Protein AF-A0A382X8B1-F1 (afdb_monomer)

Mean predicted aligned error: 8.94 Å

Structure (mmCIF, N/CA/C/O backbone):
data_AF-A0A382X8B1-F1
#
_entry.id   AF-A0A382X8B1-F1
#
loop_
_atom_site.group_PDB
_atom_site.id
_atom_site.type_symbol
_atom_site.label_atom_id
_atom_site.label_alt_id
_atom_site.label_comp_id
_atom_site.label_asym_id
_atom_site.label_entity_id
_atom_site.label_seq_id
_atom_site.pdbx_PDB_ins_code
_atom_site.Cartn_x
_atom_site.Cartn_y
_atom_site.Cartn_z
_atom_site.occupancy
_atom_site.B_iso_or_equiv
_atom_site.auth_seq_id
_atom_site.auth_comp_id
_atom_site.auth_asym_id
_atom_site.auth_atom_id
_atom_site.pdbx_PDB_model_num
ATOM 1 N N . MET A 1 1 ? -88.254 3.056 -26.195 1.00 43.09 1 MET A N 1
ATOM 2 C CA . MET A 1 1 ?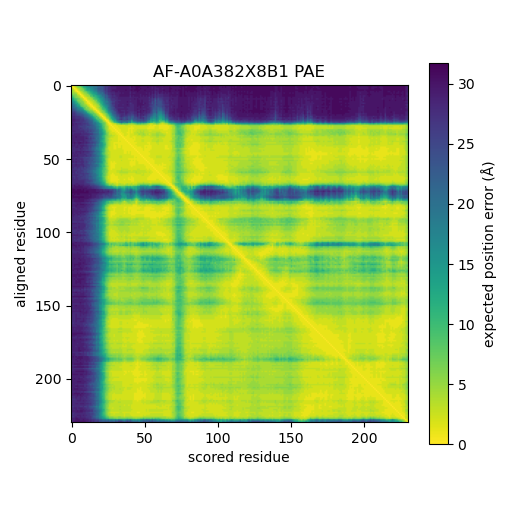 -87.293 3.326 -27.288 1.00 43.09 1 MET A CA 1
ATOM 3 C C . MET A 1 1 ? -86.602 4.646 -26.978 1.00 43.09 1 MET A C 1
ATOM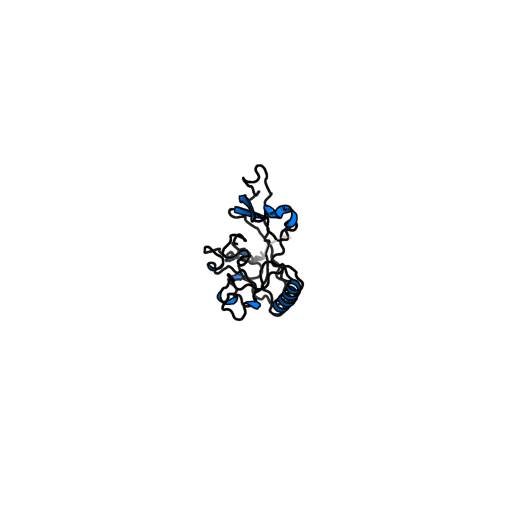 5 O O . MET A 1 1 ? -87.315 5.530 -26.528 1.00 43.09 1 MET A O 1
ATOM 9 N N . SER A 1 2 ? -85.273 4.714 -27.192 1.00 40.81 2 SER A N 1
ATOM 10 C CA . SER A 1 2 ? -84.359 5.891 -27.148 1.00 40.81 2 SER A CA 1
ATOM 11 C C . SER A 1 2 ? -84.316 6.711 -25.842 1.00 40.81 2 SER A C 1
ATOM 13 O O . SER A 1 2 ? -85.352 7.165 -25.393 1.00 40.81 2 SER A O 1
ATOM 15 N N . GLY A 1 3 ? -83.203 7.015 -25.167 1.00 43.06 3 GLY A N 1
ATOM 16 C CA . GLY A 1 3 ? -81.767 6.948 -25.458 1.00 43.06 3 GLY A CA 1
ATOM 17 C C . GLY A 1 3 ? -81.076 8.202 -24.867 1.00 43.06 3 GLY A C 1
ATOM 18 O O . GLY A 1 3 ? -81.528 9.298 -25.170 1.00 43.06 3 GLY A O 1
ATOM 19 N N . GLN A 1 4 ? -79.986 8.009 -24.093 1.00 42.84 4 GLN A N 1
ATOM 20 C CA . GLN A 1 4 ? -78.991 8.990 -23.556 1.00 42.84 4 GLN A CA 1
ATOM 21 C C . GLN A 1 4 ? -79.384 9.934 -22.389 1.00 42.84 4 GLN A C 1
ATOM 23 O O . GLN A 1 4 ? -80.576 10.141 -22.181 1.00 42.84 4 GLN A O 1
ATOM 28 N N . PRO A 1 5 ? -78.420 10.578 -21.662 1.00 48.53 5 PRO A N 1
ATOM 29 C CA . PRO A 1 5 ? -76.935 10.457 -21.615 1.00 48.53 5 PRO A CA 1
ATOM 30 C C . PRO A 1 5 ? -76.412 10.126 -20.178 1.00 48.53 5 PRO A C 1
ATOM 32 O O . PRO A 1 5 ? -77.130 10.272 -19.201 1.00 48.53 5 PRO A O 1
ATOM 35 N N . GLY A 1 6 ? -75.227 9.557 -19.927 1.00 46.53 6 GLY A N 1
ATOM 36 C CA . GLY A 1 6 ? -73.895 10.116 -20.178 1.00 46.53 6 GLY A CA 1
ATOM 37 C C . GLY A 1 6 ? -73.407 10.966 -18.989 1.00 46.53 6 GLY A C 1
ATOM 38 O O . GLY A 1 6 ? -73.496 12.186 -19.054 1.00 46.53 6 GLY A O 1
ATOM 39 N N . ILE A 1 7 ? -72.882 10.344 -17.920 1.00 49.81 7 ILE A N 1
ATOM 40 C CA . ILE A 1 7 ? -72.137 11.043 -16.855 1.00 49.81 7 ILE A CA 1
ATOM 41 C C . ILE A 1 7 ? -70.684 10.567 -16.891 1.00 49.81 7 ILE A C 1
ATOM 43 O O . ILE A 1 7 ? -70.370 9.408 -16.632 1.00 49.81 7 ILE A O 1
ATOM 47 N N . PHE A 1 8 ? -69.821 11.507 -17.265 1.00 43.22 8 PHE A N 1
ATOM 48 C CA . PHE A 1 8 ? -68.367 11.439 -17.245 1.00 43.22 8 PHE A CA 1
ATOM 49 C C . PHE A 1 8 ? -67.867 11.219 -15.808 1.00 43.22 8 PHE A C 1
ATOM 51 O O . PHE A 1 8 ? -67.973 12.109 -14.967 1.00 43.22 8 PHE A O 1
ATOM 58 N N . GLY A 1 9 ? -67.298 10.047 -15.528 1.00 40.84 9 GLY A N 1
ATOM 59 C CA . GLY A 1 9 ? -66.473 9.827 -14.343 1.00 40.84 9 GLY A CA 1
ATOM 60 C C . GLY A 1 9 ? -65.025 10.187 -14.661 1.00 40.84 9 GLY A C 1
ATOM 61 O O . GLY A 1 9 ? -64.340 9.430 -15.343 1.00 40.84 9 GLY A O 1
ATOM 62 N N . TYR A 1 10 ? -64.556 11.342 -14.189 1.00 40.56 10 TYR A N 1
ATOM 63 C CA . TYR A 1 10 ? -63.134 11.689 -14.205 1.00 40.56 10 TYR A CA 1
ATOM 64 C C . TYR A 1 10 ? -62.392 10.804 -13.191 1.00 40.56 10 TYR A C 1
ATOM 66 O O . TYR A 1 10 ? -62.449 11.040 -11.987 1.00 40.56 10 TYR A O 1
ATOM 74 N N . LEU A 1 11 ? -61.686 9.782 -13.674 1.00 42.72 11 LEU A N 1
ATOM 75 C CA . LEU A 1 11 ? -60.651 9.095 -12.903 1.00 42.72 11 LEU A CA 1
ATOM 76 C C . LEU A 1 11 ? -59.373 9.932 -12.989 1.00 42.72 11 LEU A C 1
ATOM 78 O O . LEU A 1 11 ? -58.654 9.906 -13.987 1.00 42.72 11 LEU A O 1
ATOM 82 N N . LEU A 1 12 ? -59.115 10.712 -11.941 1.00 41.78 12 LEU A N 1
ATOM 83 C CA . LEU A 1 12 ? -57.848 11.404 -11.746 1.00 41.78 12 LEU A CA 1
ATOM 84 C C . LEU A 1 12 ? -56.786 10.353 -11.385 1.00 41.78 12 LEU A C 1
ATOM 86 O O . LEU A 1 12 ? -56.647 9.960 -10.229 1.00 41.78 12 LEU A O 1
ATOM 90 N N . ALA A 1 13 ? -56.061 9.858 -12.386 1.00 46.94 13 ALA A N 1
ATOM 91 C CA . ALA A 1 13 ? -54.871 9.051 -12.160 1.00 46.94 13 ALA A CA 1
ATOM 92 C C . ALA A 1 13 ? -53.759 9.967 -11.627 1.00 46.94 13 ALA A C 1
ATOM 94 O O . ALA A 1 13 ? -53.088 10.662 -12.388 1.00 46.94 13 ALA A O 1
ATOM 95 N N . ILE A 1 14 ? -53.582 9.995 -10.305 1.00 48.62 14 ILE A N 1
ATOM 96 C CA . ILE A 1 14 ? -52.394 10.582 -9.684 1.00 48.62 14 ILE A CA 1
ATOM 97 C C . ILE A 1 14 ? -51.243 9.619 -9.973 1.00 48.62 14 ILE A C 1
ATOM 99 O O . ILE A 1 14 ? -51.055 8.618 -9.284 1.00 48.62 14 ILE A O 1
ATOM 103 N N . ALA A 1 15 ? -50.492 9.899 -11.035 1.00 49.34 15 ALA A N 1
ATOM 104 C CA . ALA A 1 15 ? -49.197 9.280 -11.246 1.00 49.34 15 ALA A CA 1
ATOM 105 C C . ALA A 1 15 ? -48.255 9.797 -10.152 1.00 49.34 15 ALA A C 1
ATOM 107 O O . ALA A 1 15 ? -47.793 10.938 -10.202 1.00 49.34 15 ALA A O 1
ATOM 108 N N . VAL A 1 16 ? -47.988 8.966 -9.144 1.00 47.16 16 VAL A N 1
ATOM 109 C CA . VAL A 1 16 ? -46.872 9.185 -8.222 1.00 47.16 16 VAL A CA 1
ATOM 110 C C . VAL A 1 16 ? -45.600 8.932 -9.026 1.00 47.16 16 VAL A C 1
ATOM 112 O O . VAL A 1 16 ? -45.093 7.815 -9.100 1.00 47.16 16 VAL A O 1
ATOM 115 N N . LEU A 1 17 ? -45.113 9.975 -9.696 1.00 48.53 17 LEU A N 1
ATOM 116 C CA . LEU A 1 17 ? -43.740 10.021 -10.169 1.00 48.53 17 LEU A CA 1
ATOM 117 C C . LEU A 1 17 ? -42.864 10.020 -8.919 1.00 48.53 17 LEU A C 1
ATOM 119 O O . LEU A 1 17 ? -42.670 11.052 -8.283 1.00 48.53 17 LEU A O 1
ATOM 123 N N . SER A 1 18 ? -42.381 8.837 -8.543 1.00 52.12 18 SER A N 1
ATOM 124 C CA . SER A 1 18 ? -41.265 8.719 -7.618 1.00 52.12 18 SER A CA 1
ATOM 125 C C . SER A 1 18 ? -40.081 9.388 -8.299 1.00 52.12 18 SER A C 1
ATOM 127 O O . SER A 1 18 ? -39.437 8.800 -9.169 1.00 52.12 18 SER A O 1
ATOM 129 N N . SER A 1 19 ? -39.836 10.649 -7.958 1.00 49.75 19 SER A N 1
ATOM 130 C CA . SER A 1 19 ? -38.608 11.353 -8.282 1.00 49.75 19 SER A CA 1
ATOM 131 C C . SER A 1 19 ? -37.489 10.591 -7.586 1.00 49.75 19 SER A C 1
ATOM 133 O O . SER A 1 19 ? -37.174 10.839 -6.425 1.00 49.75 19 SER A O 1
ATOM 135 N N . ALA A 1 20 ? -36.909 9.616 -8.286 1.00 52.00 20 ALA A N 1
ATOM 136 C CA . ALA A 1 20 ? -35.561 9.181 -7.995 1.00 52.00 20 ALA A CA 1
ATOM 137 C C . ALA A 1 20 ? -34.717 10.446 -8.128 1.00 52.00 20 ALA A C 1
ATOM 139 O O . ALA A 1 20 ? -34.450 10.918 -9.234 1.00 52.00 20 ALA A O 1
ATOM 140 N N . ALA A 1 21 ? -34.428 11.072 -6.989 1.00 49.50 21 ALA A N 1
ATOM 141 C CA . ALA A 1 21 ? -33.470 12.144 -6.928 1.00 49.50 21 ALA A CA 1
ATOM 142 C C . ALA A 1 21 ? -32.217 11.598 -7.610 1.00 49.50 21 ALA A C 1
ATOM 144 O O . ALA A 1 21 ? -31.650 10.598 -7.170 1.00 49.50 21 ALA A O 1
ATOM 145 N N . LEU A 1 22 ? -31.828 12.219 -8.721 1.00 51.38 22 LEU A N 1
ATOM 146 C CA . LEU A 1 22 ? -30.466 12.129 -9.213 1.00 51.38 22 LEU A CA 1
ATOM 147 C C . LEU A 1 22 ? -29.620 12.774 -8.120 1.00 51.38 22 LEU A C 1
ATOM 149 O O . LEU A 1 22 ? -29.354 13.974 -8.144 1.00 51.38 22 LEU A O 1
ATOM 153 N N . VAL A 1 23 ? -29.298 11.984 -7.097 1.00 48.84 23 VAL A N 1
ATOM 154 C CA . VAL A 1 23 ? -28.264 12.320 -6.140 1.00 48.84 23 VAL A CA 1
ATOM 155 C C . VAL A 1 23 ? -27.019 12.395 -6.998 1.00 48.84 23 VAL A C 1
ATOM 157 O O . VAL A 1 23 ? -26.508 11.386 -7.482 1.00 48.84 23 VAL A O 1
ATOM 160 N N . ASN A 1 24 ? -26.596 13.620 -7.278 1.00 50.28 24 ASN A N 1
ATOM 161 C CA . ASN A 1 24 ? -25.261 13.884 -7.761 1.00 50.28 24 ASN A CA 1
ATOM 162 C C . ASN A 1 24 ? -24.342 13.496 -6.600 1.00 50.28 24 ASN A C 1
ATOM 164 O O . ASN A 1 24 ? -24.053 14.323 -5.738 1.00 50.28 24 ASN A O 1
ATOM 168 N N . ALA A 1 25 ? -24.042 12.199 -6.486 1.00 58.84 25 ALA A N 1
ATOM 169 C CA . ALA A 1 25 ? -23.151 11.677 -5.470 1.00 58.84 25 ALA A CA 1
ATOM 170 C C . ALA A 1 25 ? -21.786 12.278 -5.782 1.00 58.84 25 ALA A C 1
ATOM 172 O O . ALA A 1 25 ? -21.123 11.882 -6.742 1.00 58.84 25 ALA A O 1
ATOM 173 N N . GLN A 1 26 ? -21.440 13.325 -5.039 1.00 68.44 26 GLN A N 1
ATOM 174 C CA . GLN A 1 26 ? -20.144 13.963 -5.126 1.00 68.44 26 GLN A CA 1
ATOM 175 C C . GLN A 1 26 ? -19.093 12.877 -4.896 1.00 68.44 26 GLN A C 1
ATOM 177 O O . GLN A 1 26 ? -19.095 12.215 -3.863 1.00 68.44 26 GLN A O 1
ATOM 182 N N . GLU A 1 27 ? -18.250 12.638 -5.898 1.00 87.12 27 GLU A N 1
ATOM 183 C CA . GLU A 1 27 ? -17.229 11.598 -5.829 1.00 87.12 27 GLU A CA 1
ATOM 184 C C . GLU A 1 27 ? -16.254 11.922 -4.689 1.00 87.12 27 GLU A C 1
ATOM 186 O O . GLU A 1 27 ? -15.744 13.043 -4.595 1.00 87.12 27 GLU A O 1
ATOM 191 N N . ILE A 1 28 ? -16.002 10.955 -3.805 1.00 96.06 28 ILE A N 1
ATOM 192 C CA . ILE A 1 28 ? -15.047 11.125 -2.709 1.00 96.06 28 ILE A CA 1
ATOM 193 C C . ILE A 1 28 ? -13.655 10.912 -3.295 1.00 96.06 28 ILE A C 1
ATOM 195 O O . ILE A 1 28 ? -13.311 9.798 -3.683 1.00 96.06 28 ILE A O 1
ATOM 199 N N . VAL A 1 29 ? -12.847 11.967 -3.383 1.00 96.62 29 VAL A N 1
ATOM 200 C CA . VAL A 1 29 ? -11.519 11.901 -4.011 1.00 96.62 29 VAL A CA 1
ATOM 201 C C . VAL A 1 29 ? -10.424 12.092 -2.970 1.00 96.62 29 VAL A C 1
ATOM 203 O O . VAL A 1 29 ? -10.228 13.190 -2.449 1.00 96.62 29 VAL A O 1
ATOM 206 N N . LEU A 1 30 ? -9.651 11.037 -2.721 1.00 96.75 30 LEU A N 1
ATOM 207 C CA . LEU A 1 30 ? -8.415 11.105 -1.948 1.00 96.75 30 LEU A CA 1
ATOM 208 C C . LEU A 1 30 ? -7.321 11.584 -2.897 1.00 96.75 30 LEU A C 1
ATOM 210 O O . LEU A 1 30 ? -6.760 10.806 -3.673 1.00 96.75 30 LEU A O 1
ATOM 214 N N . THR A 1 31 ? -7.090 12.895 -2.884 1.00 95.12 31 THR A N 1
ATOM 215 C CA . THR A 1 31 ? -6.113 13.547 -3.759 1.00 95.12 31 THR A CA 1
ATOM 216 C C . THR A 1 31 ? -4.711 13.336 -3.209 1.00 95.12 31 THR A C 1
ATOM 218 O O . THR A 1 31 ? -4.467 13.564 -2.026 1.00 95.12 31 THR A O 1
ATOM 221 N N . ARG A 1 32 ? -3.784 12.934 -4.080 1.00 91.69 32 ARG A N 1
ATOM 222 C CA . ARG A 1 32 ? -2.367 12.805 -3.743 1.00 91.69 32 ARG A CA 1
ATOM 223 C C . ARG A 1 32 ? -1.746 14.198 -3.630 1.00 91.69 32 ARG A C 1
ATOM 225 O O . ARG A 1 32 ? -1.834 14.976 -4.581 1.00 91.69 32 ARG A O 1
ATOM 232 N N . SER A 1 33 ? -1.047 14.492 -2.538 1.00 92.44 33 SER A N 1
ATOM 233 C CA . SER A 1 33 ? -0.376 15.788 -2.327 1.00 92.44 33 SER A CA 1
ATOM 234 C C . SER A 1 33 ? 1.007 15.652 -1.704 1.00 92.44 33 SER A C 1
ATOM 236 O O . SER A 1 33 ? 1.231 14.747 -0.919 1.00 92.44 33 SER A O 1
ATOM 238 N N . GLY A 1 34 ? 1.933 16.564 -1.996 1.00 90.31 34 GLY A N 1
ATOM 239 C CA . GLY A 1 34 ? 3.286 16.509 -1.426 1.00 90.31 34 GLY A CA 1
ATOM 240 C C . GLY A 1 34 ? 4.213 15.511 -2.132 1.00 90.31 34 GLY A C 1
ATOM 241 O O . GLY A 1 34 ? 3.775 14.680 -2.940 1.00 90.31 34 GLY A O 1
ATOM 242 N N . ALA A 1 35 ? 5.516 15.629 -1.866 1.00 86.12 35 ALA A N 1
ATOM 243 C CA . ALA A 1 35 ? 6.553 14.869 -2.564 1.00 86.12 35 ALA A CA 1
ATOM 244 C C . ALA A 1 35 ? 6.578 13.402 -2.118 1.00 86.12 35 ALA A C 1
ATOM 246 O O . ALA A 1 35 ? 6.572 12.502 -2.958 1.00 86.12 35 ALA A O 1
ATOM 247 N N . THR A 1 36 ? 6.501 13.170 -0.810 1.00 87.00 36 THR A N 1
ATOM 248 C CA . THR A 1 36 ? 6.595 11.846 -0.185 1.00 87.00 36 THR A CA 1
ATOM 249 C C . THR A 1 36 ? 5.253 11.409 0.413 1.00 87.00 36 THR A C 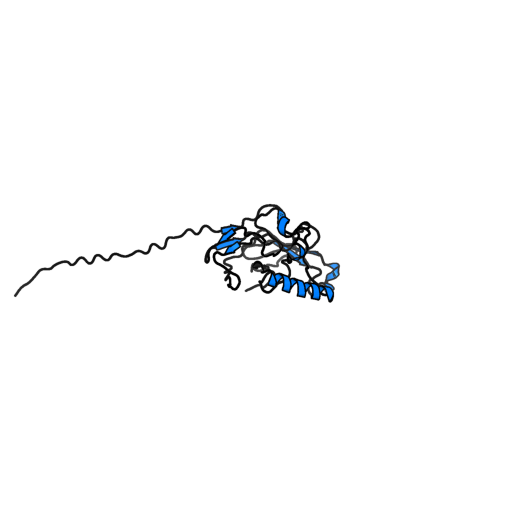1
ATOM 251 O O . THR A 1 36 ? 4.288 12.171 0.431 1.00 87.00 36 THR A O 1
ATOM 254 N N . CYS A 1 37 ? 5.170 10.170 0.911 1.00 90.50 37 CYS A N 1
ATOM 255 C CA . CYS A 1 37 ? 4.010 9.727 1.696 1.00 90.50 37 CYS A CA 1
ATOM 256 C C . CYS A 1 37 ? 3.868 10.515 3.009 1.00 90.50 37 CYS A C 1
ATOM 258 O O . CYS A 1 37 ? 2.756 10.767 3.449 1.00 90.50 37 CYS A O 1
ATOM 260 N N . ALA A 1 38 ? 4.980 10.946 3.613 1.00 90.50 38 ALA A N 1
ATOM 261 C CA . ALA A 1 38 ? 4.956 11.713 4.858 1.00 90.50 38 ALA A CA 1
ATOM 262 C C . ALA A 1 38 ? 4.381 13.131 4.675 1.00 90.50 38 ALA A C 1
ATOM 264 O O . ALA A 1 38 ? 3.885 13.714 5.634 1.00 90.50 38 ALA A O 1
ATOM 265 N N . ASP A 1 39 ? 4.414 13.659 3.446 1.00 91.12 39 ASP A N 1
ATOM 266 C CA . ASP A 1 39 ? 3.854 14.969 3.087 1.00 91.12 39 ASP A CA 1
ATOM 267 C C . ASP A 1 39 ? 2.378 14.895 2.651 1.00 91.12 39 ASP A C 1
ATOM 269 O O . ASP A 1 39 ? 1.795 15.898 2.229 1.00 91.12 39 ASP A O 1
ATOM 273 N N . ASP A 1 40 ? 1.783 13.702 2.685 1.00 94.00 40 ASP A N 1
ATOM 274 C CA . ASP A 1 40 ? 0.453 13.424 2.161 1.00 94.00 40 ASP A CA 1
ATOM 275 C C . ASP A 1 40 ? -0.481 12.981 3.295 1.00 94.00 40 ASP A C 1
ATOM 277 O O . ASP A 1 40 ? -0.342 11.865 3.799 1.00 94.00 40 ASP A O 1
ATOM 281 N N . PRO A 1 41 ? -1.465 13.807 3.694 1.00 95.12 41 PRO A N 1
ATOM 282 C CA . PRO A 1 41 ? -2.371 13.463 4.784 1.00 95.12 41 PRO A CA 1
ATOM 283 C C . PRO A 1 41 ? -3.268 12.264 4.455 1.00 95.12 41 PRO A C 1
ATOM 285 O O . PRO A 1 41 ? -3.859 11.693 5.364 1.00 95.12 41 PRO A O 1
ATOM 288 N N . ASN A 1 42 ? -3.374 11.878 3.178 1.00 96.88 42 ASN A N 1
ATOM 289 C CA . ASN A 1 42 ? -4.126 10.708 2.740 1.00 96.88 42 ASN A CA 1
ATOM 290 C C . ASN A 1 42 ? -3.256 9.450 2.631 1.00 96.88 42 ASN A C 1
ATOM 292 O O . ASN A 1 42 ? -3.751 8.443 2.131 1.00 96.88 42 ASN A O 1
ATOM 296 N N . CYS A 1 43 ? -1.972 9.499 3.000 1.00 95.69 43 CYS A N 1
ATOM 297 C CA . CYS A 1 43 ? -1.038 8.402 2.780 1.00 95.69 43 CYS A CA 1
ATOM 298 C C . CYS A 1 43 ? -0.616 7.711 4.076 1.00 95.69 43 CYS A C 1
ATOM 300 O O . CYS A 1 43 ? -0.297 8.353 5.072 1.00 95.69 43 CYS A O 1
ATOM 302 N N . ILE A 1 44 ? -0.540 6.382 4.027 1.00 96.19 44 ILE A N 1
ATOM 303 C CA . ILE A 1 44 ? 0.011 5.537 5.090 1.00 96.19 44 ILE A CA 1
ATOM 304 C C . ILE A 1 44 ? 0.941 4.483 4.494 1.00 96.19 44 ILE A C 1
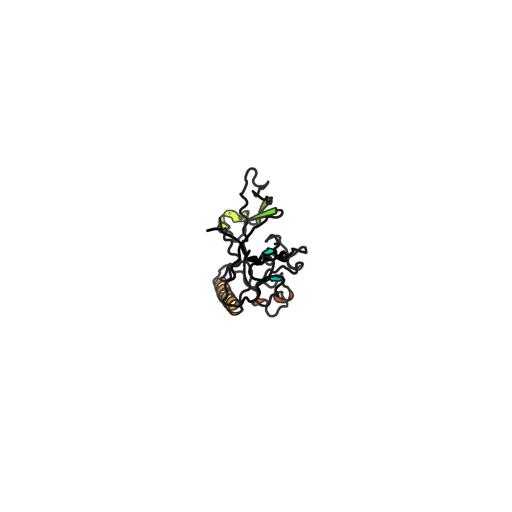ATOM 306 O O . ILE A 1 44 ? 0.770 4.072 3.350 1.00 96.19 44 ILE A O 1
ATOM 310 N N . ASN A 1 45 ? 1.908 3.986 5.261 1.00 95.31 45 ASN A N 1
ATOM 311 C CA . ASN A 1 45 ? 2.745 2.851 4.838 1.00 95.31 45 ASN A CA 1
ATOM 312 C C . ASN A 1 45 ? 2.929 1.779 5.926 1.00 95.31 45 ASN A C 1
ATOM 314 O O . ASN A 1 45 ? 3.770 0.880 5.807 1.00 95.31 45 ASN A O 1
ATOM 318 N N . ARG A 1 46 ? 2.139 1.879 6.994 1.00 96.81 46 ARG A N 1
ATOM 319 C CA . ARG A 1 46 ? 1.985 0.891 8.062 1.00 96.81 46 ARG A CA 1
ATOM 320 C C . ARG A 1 46 ? 0.503 0.651 8.296 1.00 96.81 46 ARG A C 1
ATOM 322 O O . ARG A 1 46 ? -0.323 1.495 7.956 1.00 96.81 46 ARG A O 1
ATOM 329 N N . LEU A 1 47 ? 0.176 -0.497 8.875 1.00 97.88 47 LEU A N 1
ATOM 330 C CA . LEU A 1 47 ? -1.193 -0.842 9.241 1.00 97.88 47 LEU A CA 1
ATOM 331 C C . LEU A 1 47 ? -1.277 -0.980 10.756 1.00 97.88 47 LEU A C 1
ATOM 333 O O . LEU A 1 47 ? -0.539 -1.758 11.355 1.00 97.88 47 LEU A O 1
ATOM 337 N N . HIS A 1 48 ? -2.182 -0.219 11.357 1.00 98.25 48 HIS A N 1
ATOM 338 C CA . HIS A 1 48 ? -2.504 -0.284 12.775 1.00 98.25 48 HIS A CA 1
ATOM 339 C C . HIS A 1 48 ? -3.937 0.242 12.978 1.00 98.25 48 HIS A C 1
ATOM 341 O O . HIS A 1 48 ? -4.305 1.215 12.315 1.00 98.25 48 HIS A O 1
ATOM 347 N N . PRO A 1 49 ? -4.767 -0.349 13.860 1.00 97.12 49 PRO A N 1
ATOM 348 C CA . PRO A 1 49 ? -6.169 0.047 14.031 1.00 97.12 49 PRO A CA 1
ATOM 349 C C . PRO A 1 49 ? -6.357 1.474 14.563 1.00 97.12 49 PRO A C 1
ATOM 351 O O . PRO A 1 49 ? -7.445 2.024 14.445 1.00 97.12 49 PRO A O 1
ATOM 354 N N . THR A 1 50 ? -5.321 2.081 15.151 1.00 97.56 50 THR A N 1
ATOM 355 C CA . THR A 1 50 ? -5.381 3.464 15.662 1.00 97.56 50 THR A CA 1
ATOM 356 C C . THR A 1 50 ? -5.104 4.524 14.599 1.00 97.56 50 THR A C 1
ATOM 358 O O . THR A 1 50 ? -5.243 5.710 14.893 1.00 97.56 50 THR A O 1
ATOM 361 N N . ILE A 1 51 ? -4.708 4.128 13.383 1.00 98.25 51 ILE A N 1
ATOM 362 C CA . ILE A 1 51 ? -4.514 5.068 12.277 1.00 98.25 51 ILE A CA 1
ATOM 363 C C . ILE A 1 51 ? -5.861 5.740 11.963 1.00 98.25 51 ILE A C 1
ATOM 365 O O . ILE A 1 51 ? -6.845 5.036 11.717 1.00 98.25 51 ILE A O 1
ATOM 369 N N . PRO A 1 52 ? -5.932 7.083 11.967 1.00 97.50 52 PRO A N 1
ATOM 370 C CA . PRO A 1 52 ? -7.173 7.798 11.726 1.00 97.50 52 PRO A CA 1
ATOM 371 C C . PRO A 1 52 ? -7.637 7.615 10.283 1.00 97.50 52 PRO A C 1
ATOM 373 O O . PRO A 1 52 ? -6.845 7.564 9.345 1.00 97.50 52 PRO A O 1
ATOM 376 N N . MET A 1 53 ? -8.952 7.559 10.112 1.00 97.75 53 MET A N 1
ATOM 377 C CA . MET A 1 53 ? -9.584 7.551 8.798 1.00 97.75 53 MET A CA 1
ATOM 378 C C . MET A 1 53 ? -9.482 8.953 8.185 1.00 97.75 53 MET A C 1
ATOM 380 O O . MET A 1 53 ? -9.758 9.943 8.862 1.00 97.75 53 MET A O 1
ATOM 384 N N . VAL A 1 54 ? -9.122 9.044 6.907 1.00 97.88 54 VAL A N 1
ATOM 385 C CA . VAL A 1 54 ? -8.906 10.321 6.196 1.00 97.88 54 VAL A CA 1
ATOM 386 C C . VAL A 1 54 ? -10.138 10.774 5.414 1.00 97.88 54 VAL A C 1
ATOM 388 O O . VAL A 1 54 ? -10.265 11.937 5.043 1.00 97.88 54 VAL A O 1
ATOM 391 N N . ALA A 1 55 ? -11.076 9.854 5.183 1.00 97.69 55 ALA A N 1
ATOM 392 C CA . ALA A 1 55 ? -12.356 10.124 4.548 1.00 97.69 55 ALA A CA 1
ATOM 393 C C . ALA A 1 55 ? -13.445 9.204 5.113 1.00 97.69 55 ALA A C 1
ATOM 395 O O . ALA A 1 55 ? -13.166 8.223 5.808 1.00 97.69 55 ALA A O 1
ATOM 396 N N . ARG A 1 56 ? -14.696 9.519 4.787 1.00 97.62 56 ARG A N 1
ATOM 397 C CA . ARG A 1 56 ? -15.887 8.748 5.147 1.00 97.62 56 ARG A CA 1
ATOM 398 C C . ARG A 1 56 ? -16.704 8.497 3.883 1.00 97.62 56 ARG A C 1
ATOM 400 O O . ARG A 1 56 ? -16.844 9.423 3.093 1.00 97.62 56 ARG A O 1
ATOM 407 N N . ALA A 1 57 ? -17.228 7.286 3.728 1.00 97.00 57 ALA A N 1
ATOM 408 C CA . ALA A 1 57 ? -18.106 6.891 2.633 1.00 97.00 57 ALA A CA 1
ATOM 409 C C . ALA A 1 57 ? -19.260 6.019 3.148 1.00 97.00 57 ALA A C 1
ATOM 411 O O . ALA A 1 57 ? -19.078 5.182 4.034 1.00 97.00 57 ALA A O 1
ATOM 412 N N . GLU A 1 58 ? -20.441 6.199 2.581 1.00 95.94 58 GLU A N 1
ATOM 413 C CA . GLU A 1 58 ? -21.602 5.336 2.778 1.00 95.94 58 GLU A CA 1
ATOM 414 C C . GLU A 1 58 ? -21.551 4.137 1.807 1.00 95.94 58 GLU A C 1
ATOM 416 O O . GLU A 1 58 ? -20.862 4.151 0.780 1.00 95.94 58 GLU A O 1
ATOM 421 N N . SER A 1 59 ? -22.293 3.069 2.110 1.00 94.75 59 SER A N 1
ATOM 422 C CA . SER A 1 59 ? -22.375 1.916 1.204 1.00 94.75 59 SER A CA 1
ATOM 423 C C . SER A 1 59 ? -22.961 2.316 -0.156 1.00 94.75 59 SER A C 1
ATOM 425 O O . SER A 1 59 ? -24.012 2.950 -0.235 1.00 94.75 59 SER A O 1
ATOM 427 N N . GLY A 1 60 ? -22.282 1.926 -1.238 1.00 93.38 60 GLY A N 1
ATOM 428 C CA . GLY A 1 60 ? -22.659 2.264 -2.613 1.00 93.38 60 GLY A CA 1
ATOM 429 C C . GLY A 1 60 ? -22.041 3.559 -3.153 1.00 93.38 60 GLY A C 1
ATOM 430 O O . GLY A 1 60 ? -22.141 3.808 -4.356 1.00 93.38 60 GLY A O 1
ATOM 431 N N . GLU A 1 61 ? -21.367 4.357 -2.321 1.00 95.19 61 GLU A N 1
ATOM 432 C CA . GLU A 1 61 ? -20.647 5.540 -2.792 1.00 95.19 61 GLU A CA 1
ATOM 433 C C . GLU A 1 61 ? -19.356 5.183 -3.534 1.00 95.19 61 GLU A C 1
ATOM 435 O O . GLU A 1 61 ? -18.704 4.162 -3.295 1.00 95.19 61 GLU A O 1
ATOM 440 N N . ARG A 1 62 ? -18.976 6.060 -4.468 1.00 96.00 62 ARG A N 1
ATOM 441 C CA . ARG A 1 62 ? -17.741 5.927 -5.235 1.00 96.00 62 ARG A CA 1
ATOM 442 C C . ARG A 1 62 ? -16.620 6.708 -4.568 1.00 96.00 62 ARG A C 1
ATOM 444 O O . ARG A 1 62 ? -16.760 7.901 -4.303 1.00 96.00 62 ARG A O 1
ATOM 451 N N . VAL A 1 63 ? -15.487 6.035 -4.402 1.00 97.25 63 VAL A N 1
ATOM 452 C CA . VAL A 1 63 ? -14.255 6.629 -3.888 1.00 97.25 63 VAL A CA 1
ATOM 453 C C . VAL A 1 63 ? -13.154 6.516 -4.939 1.00 97.25 63 VAL A C 1
ATOM 455 O O . VAL A 1 63 ? -12.911 5.437 -5.483 1.00 97.25 63 VAL A O 1
ATOM 458 N N . VAL A 1 64 ? -12.475 7.625 -5.219 1.00 96.88 64 VAL A N 1
ATOM 459 C CA . VAL A 1 64 ? -11.290 7.683 -6.077 1.00 96.88 64 VAL A CA 1
ATOM 460 C C . VAL A 1 64 ? -10.054 7.816 -5.207 1.00 96.88 64 VAL A C 1
ATOM 462 O O . VAL A 1 64 ? -9.875 8.800 -4.493 1.00 96.88 64 VAL A O 1
ATOM 465 N N . PHE A 1 65 ? -9.171 6.832 -5.322 1.00 96.31 65 PHE A N 1
ATOM 466 C CA . PHE A 1 65 ? -7.876 6.817 -4.661 1.00 96.31 65 PHE A CA 1
ATOM 467 C C . PHE A 1 65 ? -6.804 7.255 -5.657 1.00 96.31 65 PHE A C 1
ATOM 469 O O . PHE A 1 65 ? -6.486 6.514 -6.588 1.00 96.31 65 PHE A O 1
ATOM 476 N N . GLN A 1 66 ? -6.231 8.447 -5.483 1.00 94.56 66 GLN A N 1
ATOM 477 C CA . GLN A 1 66 ? -5.001 8.797 -6.191 1.00 94.56 66 GLN A CA 1
ATOM 478 C C . GLN A 1 66 ? -3.818 8.200 -5.435 1.00 94.56 66 GLN A C 1
ATOM 480 O O . GLN A 1 66 ? -3.590 8.533 -4.272 1.00 94.56 66 GLN A O 1
ATOM 485 N N . THR A 1 67 ? -3.082 7.302 -6.084 1.00 90.50 67 THR A N 1
ATOM 486 C CA . THR A 1 67 ? -2.014 6.523 -5.450 1.00 90.50 67 THR A CA 1
ATOM 487 C C . THR A 1 67 ? -0.624 7.020 -5.839 1.00 90.50 67 THR A C 1
ATOM 489 O O . THR A 1 67 ? -0.437 7.815 -6.766 1.00 90.50 67 THR A O 1
ATOM 492 N N . ARG A 1 68 ? 0.379 6.560 -5.091 1.00 87.38 68 ARG A N 1
ATOM 493 C CA . ARG A 1 68 ? 1.798 6.786 -5.373 1.00 87.38 68 ARG A CA 1
ATOM 494 C C . ARG A 1 68 ? 2.396 5.537 -6.002 1.00 87.38 68 ARG A C 1
ATOM 496 O O . ARG A 1 68 ? 2.019 4.424 -5.644 1.00 87.38 68 ARG A O 1
ATOM 503 N N . LEU A 1 69 ? 3.362 5.731 -6.897 1.00 74.25 69 LEU A N 1
ATOM 504 C CA . LEU A 1 69 ? 4.201 4.631 -7.357 1.00 74.25 69 LEU A CA 1
ATOM 505 C C . LEU A 1 69 ? 5.013 4.113 -6.172 1.00 74.25 69 LEU A C 1
ATOM 507 O O . LEU A 1 69 ? 5.701 4.867 -5.483 1.00 74.25 69 LEU A O 1
ATOM 511 N N . THR A 1 70 ? 4.914 2.816 -5.933 1.00 64.75 70 THR A N 1
ATOM 512 C CA . THR A 1 70 ? 5.698 2.116 -4.924 1.00 64.75 70 THR A CA 1
ATOM 513 C C . THR A 1 70 ? 7.134 1.976 -5.423 1.00 64.75 70 THR A C 1
ATOM 515 O O . THR A 1 70 ? 7.342 1.546 -6.552 1.00 64.75 70 THR A O 1
ATOM 518 N N . GLY A 1 71 ? 8.131 2.300 -4.597 1.00 53.75 71 GLY A N 1
ATOM 519 C CA . GLY A 1 71 ? 9.536 2.036 -4.935 1.00 53.75 71 GLY A CA 1
ATOM 520 C C . GLY A 1 71 ? 10.335 3.202 -5.512 1.00 53.75 71 GLY A C 1
ATOM 521 O O . GLY A 1 71 ? 11.514 3.014 -5.800 1.00 53.75 71 GLY A O 1
ATOM 522 N N . ILE A 1 72 ? 9.769 4.412 -5.596 1.00 48.16 72 ILE A N 1
ATOM 523 C CA . ILE A 1 72 ? 10.605 5.619 -5.638 1.00 48.16 72 ILE A CA 1
ATOM 524 C C . ILE A 1 72 ? 11.134 5.824 -4.214 1.00 48.16 72 ILE A C 1
ATOM 526 O O . ILE A 1 72 ? 10.365 6.008 -3.272 1.00 48.16 72 ILE A O 1
ATOM 530 N N . ALA A 1 73 ? 12.441 5.624 -4.061 1.00 39.19 73 ALA A N 1
ATOM 531 C CA . ALA A 1 73 ? 13.128 5.497 -2.786 1.00 39.19 73 ALA A CA 1
ATOM 532 C C . ALA A 1 73 ? 13.185 6.826 -2.025 1.00 39.19 73 ALA A C 1
ATOM 534 O O . ALA A 1 73 ? 14.127 7.597 -2.178 1.00 39.19 73 ALA A O 1
ATOM 535 N N . ASP A 1 74 ? 12.222 7.042 -1.139 1.00 39.84 74 ASP A N 1
ATOM 536 C CA . ASP A 1 74 ? 12.451 7.889 0.023 1.00 39.84 74 ASP A CA 1
ATOM 537 C C . ASP A 1 74 ? 13.060 6.992 1.118 1.00 39.84 74 ASP A C 1
ATOM 539 O O . ASP A 1 74 ? 12.427 6.044 1.580 1.00 39.84 74 ASP A O 1
ATOM 543 N N . GLY A 1 75 ? 14.320 7.223 1.494 1.00 4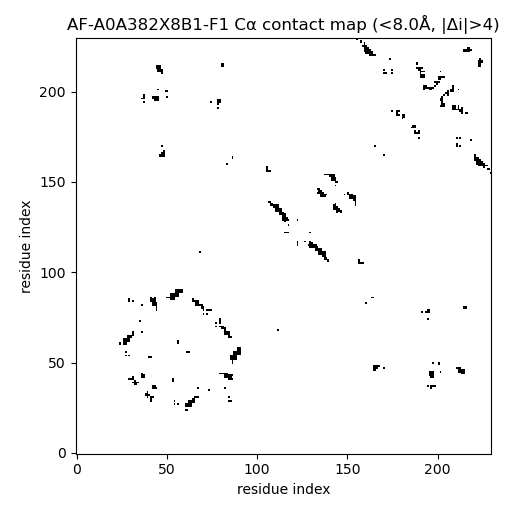1.78 75 GLY A N 1
ATOM 544 C CA . GLY A 1 75 ? 14.987 6.524 2.606 1.00 41.78 75 GLY A CA 1
ATOM 545 C C . GLY A 1 75 ? 15.689 5.190 2.274 1.00 41.78 75 GLY A C 1
ATOM 546 O O . GLY A 1 75 ? 15.725 4.763 1.118 1.00 41.78 75 GLY A O 1
ATOM 547 N N . PRO A 1 76 ? 16.307 4.528 3.280 1.00 39.78 76 PRO A N 1
ATOM 548 C CA . PRO A 1 76 ? 16.998 3.253 3.093 1.00 39.78 76 PRO A CA 1
ATOM 549 C C . PRO A 1 76 ? 16.078 2.202 2.443 1.00 39.78 76 PRO A C 1
ATOM 551 O O . PRO A 1 76 ? 14.874 2.181 2.748 1.00 39.78 76 PRO A O 1
ATOM 554 N N . PRO A 1 77 ? 16.626 1.332 1.564 1.00 52.00 77 PRO A N 1
ATOM 555 C CA . PRO A 1 77 ? 15.844 0.451 0.704 1.00 52.00 77 PRO A CA 1
ATOM 556 C C . PRO A 1 77 ? 14.774 -0.323 1.474 1.00 52.00 77 PRO A C 1
ATOM 558 O O . PRO A 1 77 ? 15.071 -1.087 2.389 1.00 52.00 77 PRO A O 1
ATOM 561 N N . GLY A 1 78 ? 13.514 -0.129 1.087 1.00 59.56 78 GLY A N 1
ATOM 562 C CA . GLY A 1 78 ? 12.400 -0.936 1.571 1.00 59.56 78 GLY A CA 1
ATOM 563 C C . GLY A 1 78 ? 11.773 -0.510 2.899 1.00 59.56 78 GLY A C 1
ATOM 564 O O . GLY A 1 78 ? 10.921 -1.251 3.371 1.00 59.56 78 GLY A O 1
ATOM 565 N N . SER A 1 79 ? 12.109 0.640 3.496 1.00 66.06 79 SER A N 1
ATOM 566 C CA . SER A 1 79 ? 11.418 1.146 4.707 1.00 66.06 79 SER A CA 1
ATOM 567 C C . SER A 1 79 ? 10.118 1.915 4.404 1.00 66.06 79 SER A C 1
ATOM 569 O O . SER A 1 79 ? 9.167 1.868 5.187 1.00 66.06 79 SER A O 1
ATOM 571 N N . THR A 1 80 ? 10.031 2.561 3.241 1.00 77.50 80 THR A N 1
ATOM 572 C CA . THR A 1 80 ? 8.895 3.414 2.838 1.00 77.50 80 THR A CA 1
ATOM 573 C C . THR A 1 80 ? 7.802 2.707 2.048 1.00 77.50 80 THR A C 1
ATOM 575 O O . THR A 1 80 ? 6.699 3.231 1.921 1.00 77.50 80 THR A O 1
ATOM 578 N N . ILE A 1 81 ? 8.084 1.505 1.550 1.00 80.81 81 ILE A N 1
ATOM 579 C CA . ILE A 1 81 ? 7.177 0.717 0.713 1.00 80.81 81 ILE A CA 1
ATOM 580 C C . ILE A 1 81 ? 6.247 -0.142 1.596 1.00 80.81 81 ILE A C 1
ATOM 582 O O . ILE A 1 81 ? 6.703 -0.716 2.590 1.00 80.81 81 ILE A O 1
ATOM 586 N N . HIS A 1 82 ? 4.962 -0.306 1.276 1.00 89.75 82 HIS A N 1
ATOM 587 C CA . HIS A 1 82 ? 4.167 0.338 0.217 1.00 89.75 82 HIS A CA 1
ATOM 588 C C . HIS A 1 82 ? 3.395 1.545 0.768 1.00 89.75 82 HIS A C 1
ATOM 590 O O . HIS A 1 82 ? 2.756 1.422 1.813 1.00 89.75 82 HIS A O 1
ATOM 596 N N . SER A 1 83 ? 3.405 2.662 0.037 1.00 91.88 83 SER A N 1
ATOM 597 C CA . SER A 1 83 ? 2.556 3.834 0.291 1.00 91.88 83 SER A CA 1
ATOM 598 C C . SER A 1 83 ? 1.128 3.571 -0.194 1.00 91.88 83 SER A C 1
ATOM 600 O O . SER A 1 83 ? 0.923 3.306 -1.379 1.00 91.88 83 SER A O 1
ATOM 602 N N . LEU A 1 84 ? 0.150 3.652 0.701 1.00 95.44 84 LEU A N 1
ATOM 603 C CA . LEU A 1 84 ? -1.268 3.390 0.456 1.00 95.44 84 LEU A CA 1
ATOM 604 C C . LEU A 1 84 ? -2.082 4.664 0.665 1.00 95.44 84 LEU A C 1
ATOM 606 O O . LEU A 1 84 ? -1.836 5.391 1.623 1.00 95.44 84 LEU A O 1
ATOM 610 N N . SER A 1 85 ? -3.076 4.896 -0.192 1.00 96.69 85 SER A N 1
ATOM 611 C CA . SER A 1 85 ? -4.021 6.005 -0.033 1.00 96.69 85 SER A CA 1
ATOM 612 C C . SER A 1 85 ? -5.223 5.563 0.807 1.00 96.69 85 SER A C 1
ATOM 614 O O . SER A 1 85 ? -5.865 4.563 0.486 1.00 96.69 85 SER A O 1
ATOM 616 N N . GLY A 1 86 ? -5.543 6.295 1.869 1.00 97.06 86 GLY A N 1
ATOM 617 C CA . GLY A 1 86 ? -6.574 5.956 2.851 1.00 97.06 86 GLY A CA 1
ATOM 618 C C . GLY A 1 86 ? -6.089 6.233 4.278 1.00 97.06 86 GLY A C 1
ATOM 619 O O . GLY A 1 86 ? -5.119 6.967 4.451 1.00 97.06 86 GLY A O 1
ATOM 620 N N . PRO A 1 87 ? -6.716 5.630 5.303 1.00 98.00 87 PRO A N 1
ATOM 621 C CA . PRO A 1 87 ? -7.887 4.739 5.266 1.00 98.00 87 PRO A CA 1
ATOM 622 C C . PRO A 1 87 ? -9.228 5.470 5.088 1.00 98.00 87 PRO A C 1
ATOM 624 O O . PRO A 1 87 ? -9.385 6.614 5.506 1.00 98.00 87 PRO A O 1
ATOM 627 N N . VAL A 1 88 ? -10.227 4.797 4.511 1.00 98.31 88 VAL A N 1
ATOM 628 C CA . VAL A 1 88 ? -11.590 5.338 4.359 1.00 98.31 88 VAL A CA 1
ATOM 629 C C . VAL A 1 88 ? -12.533 4.620 5.312 1.00 98.31 88 VAL A C 1
ATOM 631 O O . VAL A 1 88 ? -12.609 3.392 5.303 1.00 98.31 88 VAL A O 1
ATOM 634 N N . ASN A 1 89 ? -13.269 5.387 6.111 1.00 97.69 89 ASN A N 1
ATOM 635 C CA . ASN A 1 89 ? -14.305 4.858 6.982 1.00 97.69 89 ASN A CA 1
ATOM 636 C C . ASN A 1 89 ? -15.556 4.518 6.167 1.00 97.69 89 ASN A C 1
ATOM 638 O O . ASN A 1 89 ? -16.182 5.430 5.624 1.00 97.69 89 ASN A O 1
ATOM 642 N N . ILE A 1 90 ? -15.941 3.242 6.124 1.00 97.44 90 ILE A N 1
ATOM 643 C CA . ILE A 1 90 ? -17.245 2.846 5.589 1.00 97.44 90 ILE A CA 1
ATOM 644 C C . ILE A 1 90 ? -18.252 2.865 6.732 1.00 97.44 90 ILE A C 1
ATOM 646 O O . ILE A 1 90 ? -18.097 2.172 7.738 1.00 97.44 90 ILE A O 1
ATOM 650 N N . VAL A 1 91 ? -19.269 3.699 6.589 1.00 96.38 91 VAL A N 1
ATOM 651 C CA . VAL A 1 91 ? -20.216 4.006 7.661 1.00 96.38 91 VAL A CA 1
ATOM 652 C C . VAL A 1 91 ? -20.982 2.764 8.093 1.00 96.38 91 VAL A C 1
ATOM 654 O O . VAL A 1 91 ? -21.271 1.882 7.287 1.00 96.38 91 VAL A O 1
ATOM 657 N N . ASP A 1 92 ? -21.252 2.696 9.396 1.00 94.00 92 ASP A N 1
ATOM 658 C CA . ASP A 1 92 ? -21.955 1.604 10.072 1.00 94.00 92 ASP A CA 1
ATOM 659 C C . ASP A 1 92 ? -21.302 0.214 9.947 1.00 94.00 92 ASP A C 1
ATOM 661 O O . ASP A 1 92 ? -21.876 -0.774 10.411 1.00 94.00 92 ASP A O 1
ATOM 665 N N . THR A 1 93 ? -20.084 0.121 9.396 1.00 94.69 93 THR A N 1
ATOM 666 C CA . THR A 1 93 ? -19.319 -1.132 9.389 1.00 94.69 93 THR A CA 1
ATOM 667 C C . THR A 1 93 ? -18.716 -1.432 10.756 1.00 94.69 93 THR A C 1
ATOM 669 O O . THR A 1 93 ? -18.258 -0.547 11.484 1.00 94.69 93 THR A O 1
ATOM 672 N N . LYS A 1 94 ? -18.702 -2.715 11.114 1.00 93.94 94 LYS A N 1
ATOM 673 C CA . LYS A 1 94 ? -18.130 -3.224 12.366 1.00 93.94 94 LYS A CA 1
ATOM 674 C C . LYS A 1 94 ? -17.267 -4.455 12.120 1.00 93.94 94 LYS A C 1
ATOM 676 O O . LYS A 1 94 ? -17.344 -5.114 11.084 1.00 93.94 94 LYS A O 1
ATOM 681 N N . ALA A 1 95 ? -16.450 -4.791 13.115 1.00 92.19 95 ALA A N 1
ATOM 682 C CA . ALA A 1 95 ? -15.678 -6.026 13.098 1.00 92.19 95 ALA A CA 1
ATOM 683 C C . ALA A 1 95 ? -16.598 -7.243 12.880 1.00 92.19 95 ALA A C 1
ATOM 685 O O . ALA A 1 95 ? -17.622 -7.386 13.549 1.00 92.19 95 ALA A O 1
ATOM 686 N N . GLY A 1 96 ? -16.210 -8.111 11.943 1.00 92.62 96 GLY A N 1
ATOM 687 C CA . GLY A 1 96 ? -16.991 -9.276 11.518 1.00 92.62 96 GLY A CA 1
ATOM 688 C C . GLY A 1 96 ? -17.821 -9.056 10.250 1.00 92.62 96 GLY A C 1
ATOM 689 O O . GLY A 1 96 ? -18.227 -10.040 9.633 1.00 92.62 96 GLY A O 1
ATOM 690 N N . ASP A 1 97 ? -18.028 -7.810 9.818 1.00 95.94 97 ASP A N 1
ATOM 691 C CA . ASP A 1 97 ? -18.664 -7.531 8.532 1.00 95.94 97 ASP A CA 1
ATOM 692 C C . ASP A 1 97 ? -17.716 -7.826 7.358 1.00 95.94 97 ASP A C 1
ATOM 694 O O . ASP A 1 97 ? -16.491 -7.845 7.490 1.00 95.94 97 ASP A O 1
ATOM 698 N N . THR A 1 98 ? -18.296 -8.026 6.173 1.00 94.50 98 THR A N 1
ATOM 699 C CA . THR A 1 98 ? -17.554 -8.120 4.910 1.00 94.50 98 THR A CA 1
ATOM 700 C C . THR A 1 98 ? -17.770 -6.855 4.091 1.00 94.50 98 THR A C 1
ATOM 702 O O . THR A 1 98 ? -18.908 -6.484 3.810 1.00 94.50 98 THR A O 1
ATOM 705 N N . ILE A 1 99 ? -16.679 -6.226 3.654 1.00 94.12 99 ILE A N 1
ATOM 706 C CA . ILE A 1 99 ? -16.727 -5.085 2.737 1.00 94.12 99 ILE A CA 1
ATOM 707 C C . ILE A 1 99 ? -16.559 -5.602 1.307 1.00 94.12 99 ILE A C 1
ATOM 709 O O . ILE A 1 99 ? -15.506 -6.123 0.942 1.00 94.12 99 ILE A O 1
ATOM 713 N N . ALA A 1 100 ? -17.597 -5.446 0.486 1.00 95.00 100 ALA A N 1
ATOM 714 C CA . ALA A 1 100 ? -17.532 -5.748 -0.938 1.00 95.00 100 ALA A CA 1
ATOM 715 C C . ALA A 1 100 ? -17.043 -4.516 -1.713 1.00 95.00 100 ALA A C 1
ATOM 717 O O . ALA A 1 100 ? -17.740 -3.506 -1.792 1.00 95.00 100 ALA A O 1
ATOM 718 N N . VAL A 1 101 ? -15.851 -4.606 -2.305 1.00 94.69 101 VAL A N 1
ATOM 719 C CA . VAL A 1 101 ? -15.262 -3.531 -3.116 1.00 94.69 101 VAL A CA 1
ATOM 720 C C . VAL A 1 101 ? -15.368 -3.888 -4.594 1.00 94.69 101 VAL A C 1
ATOM 722 O O . VAL A 1 101 ? -14.832 -4.902 -5.034 1.00 94.69 101 VAL A O 1
ATOM 725 N N . THR A 1 102 ? -16.032 -3.036 -5.377 1.00 95.31 102 THR A N 1
ATOM 726 C CA . THR A 1 102 ? -16.043 -3.147 -6.844 1.00 95.31 102 THR A CA 1
ATOM 727 C C . THR A 1 102 ? -15.011 -2.196 -7.434 1.00 95.31 102 THR A C 1
ATOM 729 O O . THR A 1 102 ? -15.151 -0.977 -7.332 1.00 95.31 102 THR A O 1
ATOM 732 N N . ILE A 1 103 ? -13.983 -2.740 -8.087 1.00 94.25 103 ILE A N 1
ATOM 733 C CA . ILE A 1 103 ? -12.994 -1.937 -8.813 1.00 94.25 103 ILE A CA 1
ATOM 734 C C . ILE A 1 103 ? -13.617 -1.508 -10.144 1.00 94.25 103 ILE A C 1
ATOM 736 O O . ILE A 1 103 ? -13.705 -2.294 -11.083 1.00 94.25 103 ILE A O 1
ATOM 740 N N . VAL A 1 104 ? -14.072 -0.256 -10.218 1.00 93.75 104 VAL A N 1
ATOM 741 C CA . VAL A 1 104 ? -14.744 0.279 -11.417 1.00 93.75 104 VAL A CA 1
ATOM 742 C C . VAL A 1 104 ? -13.750 0.569 -12.543 1.00 93.75 104 VAL A C 1
ATOM 744 O O . VAL A 1 104 ? -14.032 0.303 -13.708 1.00 93.75 104 VAL A O 1
ATOM 747 N N . SER A 1 105 ? -12.591 1.139 -12.212 1.00 91.75 105 SER A N 1
ATOM 748 C CA . SER A 1 105 ? -11.535 1.433 -13.182 1.00 91.75 105 SER A CA 1
ATOM 749 C C . SER A 1 105 ? -10.200 1.654 -12.487 1.00 91.75 105 SER A C 1
ATOM 751 O O . SER A 1 105 ? -10.165 2.277 -11.426 1.00 91.75 105 SER A O 1
ATOM 753 N N . VAL A 1 106 ? -9.111 1.254 -13.138 1.00 92.19 106 VAL A N 1
ATOM 754 C CA . VAL A 1 106 ? -7.745 1.642 -12.776 1.00 92.19 106 VAL A CA 1
ATOM 755 C C . VAL A 1 106 ? -7.181 2.448 -13.936 1.00 92.19 106 VAL A C 1
ATOM 757 O O . VAL A 1 106 ? -7.128 1.960 -15.064 1.00 92.19 106 VAL A O 1
ATOM 760 N N . LYS A 1 107 ? -6.798 3.699 -13.678 1.00 90.75 107 LYS A N 1
ATOM 761 C CA . LYS A 1 107 ? -6.202 4.571 -14.693 1.00 90.75 107 LYS A CA 1
ATOM 762 C C . LYS A 1 107 ? -4.700 4.662 -14.434 1.00 90.75 107 LYS A C 1
ATOM 764 O O . LYS A 1 107 ? -4.332 5.147 -13.362 1.00 90.75 107 LYS A O 1
ATOM 769 N N . PRO A 1 108 ? -3.840 4.203 -15.360 1.00 84.75 108 PRO A N 1
ATOM 770 C CA . PRO A 1 108 ? -2.415 4.454 -15.234 1.00 84.75 108 PRO A CA 1
ATOM 771 C C . PRO A 1 108 ? -2.148 5.958 -15.312 1.00 84.75 108 PRO A C 1
ATOM 773 O O . PRO A 1 108 ? -2.883 6.704 -15.963 1.00 84.75 108 PRO A O 1
ATOM 776 N N . PHE A 1 109 ? -1.088 6.402 -14.645 1.00 77.88 109 PHE A N 1
ATOM 777 C CA . PHE A 1 109 ? -0.639 7.783 -14.714 1.00 77.88 109 PHE A CA 1
ATOM 778 C C . PHE A 1 109 ? 0.886 7.833 -14.774 1.00 77.88 109 PHE A C 1
ATOM 780 O O . PHE A 1 109 ? 1.559 7.359 -13.861 1.00 77.88 109 PHE A O 1
ATOM 787 N N . GLY A 1 110 ? 1.415 8.455 -15.828 1.00 84.12 110 GLY A N 1
ATOM 788 C CA . GLY A 1 110 ? 2.847 8.679 -15.997 1.00 84.12 110 GLY A CA 1
ATOM 789 C C . GLY A 1 110 ? 3.605 7.412 -16.388 1.00 84.12 110 GLY A C 1
ATOM 790 O O . GLY A 1 110 ? 3.264 6.750 -17.366 1.00 84.12 110 GLY A O 1
ATOM 791 N N . SER A 1 111 ? 4.659 7.105 -15.638 1.00 88.06 111 SER A N 1
ATOM 792 C CA . SER A 1 111 ? 5.556 5.981 -15.893 1.00 88.06 111 SER A CA 1
ATOM 793 C C . SER A 1 111 ? 5.470 4.913 -14.804 1.00 88.06 111 SER A C 1
ATOM 795 O O . SER A 1 111 ? 4.966 5.148 -13.709 1.00 88.06 111 SER A O 1
ATOM 797 N N . GLY A 1 112 ? 5.964 3.718 -15.108 1.00 88.50 112 GLY A N 1
ATOM 798 C CA . GLY A 1 112 ? 6.152 2.630 -14.153 1.00 88.50 112 GLY A CA 1
ATOM 799 C C . GLY A 1 112 ? 7.542 2.026 -14.291 1.00 88.50 112 GLY A C 1
ATOM 800 O O . GLY A 1 112 ? 8.262 2.320 -15.244 1.00 88.50 112 GLY A O 1
ATOM 801 N N . THR A 1 113 ? 7.922 1.163 -13.356 1.00 88.88 113 THR A N 1
ATOM 802 C CA . THR A 1 113 ? 9.199 0.450 -13.417 1.00 88.88 113 THR A CA 1
ATOM 803 C C . THR A 1 113 ? 9.010 -1.042 -13.196 1.00 88.88 113 THR A C 1
ATOM 805 O O . THR A 1 113 ? 8.089 -1.493 -12.517 1.00 88.88 113 THR A O 1
ATOM 808 N N . THR A 1 114 ? 9.898 -1.832 -13.788 1.00 90.12 114 THR A N 1
ATOM 809 C CA . THR A 1 114 ? 10.089 -3.238 -13.429 1.00 90.12 114 THR A CA 1
ATOM 810 C C . THR A 1 114 ? 11.535 -3.412 -13.020 1.00 90.12 114 THR A C 1
ATOM 812 O O . THR A 1 114 ? 12.425 -3.162 -13.827 1.00 90.12 114 THR A O 1
ATOM 815 N N . THR A 1 115 ? 11.764 -3.832 -11.780 1.00 86.75 115 THR A N 1
ATOM 816 C CA . THR A 1 115 ? 13.102 -3.921 -11.187 1.00 86.75 115 THR A CA 1
ATOM 817 C C . THR A 1 115 ? 13.406 -5.353 -10.780 1.00 86.75 115 THR A C 1
ATOM 819 O O . THR A 1 115 ? 12.575 -6.022 -10.166 1.00 86.75 115 THR A O 1
ATOM 822 N N . ILE A 1 116 ? 14.618 -5.821 -11.072 1.00 85.38 116 ILE A N 1
ATOM 823 C CA . ILE A 1 116 ? 15.120 -7.088 -10.536 1.00 85.38 116 ILE A CA 1
ATOM 824 C C . ILE A 1 116 ? 15.489 -6.872 -9.068 1.00 85.38 116 ILE A C 1
ATOM 826 O O . ILE A 1 116 ? 16.427 -6.143 -8.750 1.00 85.38 116 ILE A O 1
ATOM 830 N N . THR A 1 117 ? 14.759 -7.513 -8.160 1.00 83.06 117 THR A N 1
ATOM 831 C CA . THR A 1 117 ? 14.981 -7.408 -6.715 1.00 83.06 117 THR A CA 1
ATOM 832 C C . THR A 1 117 ? 15.633 -8.672 -6.150 1.00 83.06 117 THR A C 1
ATOM 834 O O . THR A 1 117 ? 15.411 -9.784 -6.628 1.00 83.06 117 THR A O 1
ATOM 837 N N . GLY A 1 118 ? 16.405 -8.531 -5.066 1.00 78.88 118 GLY A N 1
ATOM 838 C CA . GLY A 1 118 ? 17.072 -9.664 -4.398 1.00 78.88 118 GLY A CA 1
ATOM 839 C C . GLY A 1 118 ? 16.126 -10.655 -3.694 1.00 78.88 118 GLY A C 1
ATOM 840 O O . GLY A 1 118 ? 16.566 -11.669 -3.147 1.00 78.88 118 GLY A O 1
ATOM 841 N N . ASN A 1 119 ? 14.821 -10.370 -3.672 1.00 77.62 119 ASN A N 1
ATOM 842 C CA . ASN A 1 119 ? 13.762 -11.284 -3.236 1.00 77.62 119 ASN A CA 1
ATOM 843 C C . ASN A 1 119 ? 12.983 -11.928 -4.390 1.00 77.62 119 ASN A C 1
ATOM 845 O O . ASN A 1 119 ? 12.016 -12.634 -4.124 1.00 77.62 119 ASN A O 1
ATOM 849 N N . SER A 1 120 ? 13.415 -11.724 -5.635 1.00 77.69 120 SER A N 1
ATOM 850 C CA . SER A 1 120 ? 12.889 -12.450 -6.788 1.00 77.69 120 SER A CA 1
ATOM 851 C C . SER A 1 120 ? 13.147 -13.954 -6.668 1.00 77.69 120 SER A C 1
ATOM 853 O O . SER A 1 120 ? 14.179 -14.384 -6.149 1.00 77.69 120 SER A O 1
ATOM 855 N N . VAL A 1 121 ? 12.231 -14.754 -7.220 1.00 84.69 121 VAL A N 1
ATOM 856 C CA . VAL A 1 121 ? 12.363 -16.217 -7.344 1.00 84.69 121 VAL A CA 1
ATOM 857 C C . VAL A 1 121 ? 13.619 -16.612 -8.131 1.00 84.69 121 VAL A C 1
ATOM 859 O O . VAL A 1 121 ? 14.163 -17.683 -7.900 1.00 84.69 121 VAL A O 1
ATOM 862 N N . LEU A 1 122 ? 14.090 -15.742 -9.030 1.00 85.56 122 LEU A N 1
ATOM 863 C CA . LEU A 1 122 ? 15.266 -15.970 -9.878 1.00 85.56 122 LEU A CA 1
ATOM 864 C C . LEU A 1 122 ? 16.496 -15.168 -9.419 1.00 85.56 122 LEU A C 1
ATOM 866 O O . LEU A 1 122 ? 17.432 -14.972 -10.193 1.00 85.56 122 LEU A O 1
ATOM 870 N N . ALA A 1 123 ? 16.494 -14.631 -8.194 1.00 81.88 123 ALA A N 1
ATOM 871 C CA . ALA A 1 123 ? 17.560 -13.739 -7.728 1.00 81.88 123 ALA A CA 1
ATOM 872 C C . ALA A 1 123 ? 18.955 -14.395 -7.741 1.00 81.88 123 ALA A C 1
ATOM 874 O O . ALA A 1 123 ? 19.948 -13.705 -7.952 1.00 81.88 123 ALA A O 1
ATOM 875 N N . ASP A 1 124 ? 19.035 -15.713 -7.554 1.00 86.94 124 ASP A N 1
ATOM 876 C CA . ASP A 1 124 ? 20.266 -16.509 -7.606 1.00 86.94 124 ASP A CA 1
ATOM 877 C C . ASP A 1 124 ? 20.866 -16.618 -9.019 1.00 86.94 124 ASP A C 1
ATOM 879 O O . ASP A 1 124 ? 22.083 -16.711 -9.167 1.00 86.94 124 ASP A O 1
ATOM 883 N N . GLN A 1 125 ? 20.033 -16.546 -10.058 1.00 89.56 125 GLN A N 1
ATOM 884 C CA . GLN A 1 125 ? 20.459 -16.597 -11.461 1.00 89.56 125 GLN A CA 1
ATOM 885 C C . GLN A 1 125 ? 20.892 -15.229 -12.002 1.00 89.56 125 GLN A C 1
ATOM 887 O O . GLN A 1 125 ? 21.666 -15.155 -12.953 1.00 89.56 125 GLN A O 1
ATOM 892 N N . PHE A 1 126 ? 20.417 -14.144 -11.386 1.00 87.06 126 PHE A N 1
ATOM 893 C CA . PHE A 1 126 ? 20.599 -12.768 -11.860 1.00 87.06 126 PHE A CA 1
ATOM 894 C C . PHE A 1 126 ? 21.281 -11.867 -10.819 1.00 87.06 126 PHE A C 1
ATOM 896 O O . PHE A 1 126 ? 21.008 -10.671 -10.758 1.00 87.06 126 PHE A O 1
ATOM 903 N N . ILE A 1 127 ? 22.189 -12.417 -10.002 1.00 86.06 127 ILE A N 1
ATOM 904 C CA . ILE A 1 127 ? 22.855 -11.688 -8.901 1.00 86.06 127 ILE A CA 1
ATOM 905 C C . ILE A 1 127 ? 23.526 -10.394 -9.390 1.00 86.06 127 ILE A C 1
ATOM 907 O O . ILE A 1 127 ? 23.384 -9.352 -8.754 1.00 86.06 127 ILE A O 1
ATOM 911 N N . GLY A 1 128 ? 24.222 -10.443 -10.533 1.00 88.25 128 GLY A N 1
ATOM 912 C CA . GLY A 1 128 ? 24.890 -9.276 -11.129 1.00 88.25 128 GLY A CA 1
ATOM 913 C C . GLY A 1 128 ? 23.940 -8.221 -11.707 1.00 88.25 128 GLY A C 1
ATOM 914 O O . GLY A 1 128 ? 24.377 -7.127 -12.046 1.00 88.25 128 GLY A O 1
ATOM 915 N N . GLU A 1 129 ? 22.650 -8.539 -11.800 1.00 88.31 129 GLU A N 1
ATOM 916 C CA . GLU A 1 129 ? 21.617 -7.701 -12.408 1.00 88.31 129 GLU A CA 1
ATOM 917 C C . GLU A 1 129 ? 20.641 -7.133 -11.359 1.00 88.31 129 GLU A C 1
ATOM 919 O O . GLU A 1 129 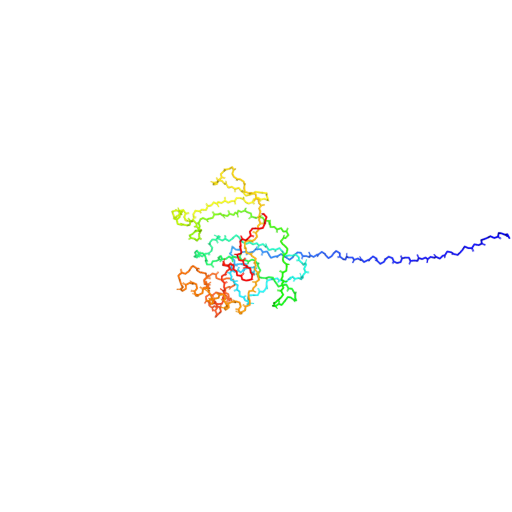? 19.724 -6.387 -11.710 1.00 88.31 129 GLU A O 1
ATOM 924 N N . ILE A 1 130 ? 20.811 -7.462 -10.070 1.00 86.94 130 ILE A N 1
ATOM 925 C CA . ILE A 1 130 ? 19.979 -6.926 -8.983 1.00 86.94 130 ILE A CA 1
ATOM 926 C C . ILE A 1 130 ? 20.048 -5.393 -8.996 1.00 86.94 130 ILE A C 1
ATOM 928 O O . ILE A 1 130 ? 21.122 -4.796 -9.003 1.00 86.94 130 ILE A O 1
ATOM 932 N N . GLY A 1 131 ? 18.881 -4.752 -8.979 1.00 84.12 131 GLY A N 1
ATOM 933 C CA . GLY A 1 131 ? 18.727 -3.301 -9.062 1.00 84.12 131 GLY A CA 1
ATOM 934 C C . GLY A 1 131 ? 18.559 -2.768 -10.485 1.00 84.12 131 GLY A C 1
ATOM 935 O O . GLY A 1 131 ? 18.123 -1.625 -10.647 1.00 84.12 131 GLY A O 1
ATOM 936 N N . ARG A 1 132 ? 18.813 -3.572 -11.530 1.00 87.19 132 ARG A N 1
ATOM 937 C CA . ARG A 1 132 ? 18.467 -3.161 -12.897 1.00 87.19 132 ARG A CA 1
ATOM 938 C C . ARG A 1 132 ? 16.968 -3.007 -13.038 1.00 87.19 132 ARG A C 1
ATOM 940 O O . ARG A 1 132 ? 16.190 -3.829 -12.550 1.00 87.19 132 ARG A O 1
ATOM 947 N N . SER A 1 133 ? 16.597 -1.931 -13.717 1.00 89.38 133 SER A N 1
ATOM 948 C CA . SER A 1 133 ? 15.217 -1.520 -13.900 1.00 89.38 133 SER A CA 1
ATOM 949 C C . SER A 1 133 ? 14.954 -1.194 -15.358 1.00 89.38 133 SER A C 1
ATOM 951 O O . SER A 1 133 ? 15.825 -0.652 -16.035 1.00 89.38 133 SER A O 1
ATOM 953 N N . ILE A 1 134 ? 13.748 -1.517 -15.805 1.00 91.94 134 ILE A N 1
ATOM 954 C CA . ILE A 1 134 ? 13.175 -1.067 -17.071 1.00 91.94 134 ILE A CA 1
ATOM 955 C C . ILE A 1 134 ? 12.128 -0.014 -16.747 1.00 91.94 134 ILE A C 1
ATOM 957 O O . ILE A 1 134 ? 11.300 -0.229 -15.852 1.00 91.94 134 ILE A O 1
ATOM 961 N N . ASN A 1 135 ? 12.159 1.099 -17.474 1.00 91.56 135 ASN A N 1
ATOM 962 C CA . ASN A 1 135 ? 11.147 2.142 -17.360 1.00 91.56 135 ASN A CA 1
ATOM 963 C C . ASN A 1 135 ? 10.054 1.927 -18.404 1.00 91.56 135 ASN A C 1
ATOM 965 O O . ASN A 1 135 ? 10.338 1.687 -19.576 1.00 91.56 135 ASN A O 1
ATOM 969 N N . TRP A 1 136 ? 8.806 2.052 -17.977 1.00 93.88 136 TRP A N 1
ATOM 970 C CA . TRP A 1 136 ? 7.631 1.910 -18.822 1.00 93.88 136 TRP A CA 1
ATOM 971 C C . TRP A 1 136 ? 6.903 3.242 -18.934 1.00 93.88 136 TRP A C 1
ATOM 973 O O . TRP A 1 136 ? 6.592 3.865 -17.920 1.00 93.88 136 TRP A O 1
ATOM 983 N N . GLU A 1 137 ? 6.569 3.645 -20.152 1.00 94.25 137 GLU A N 1
ATOM 984 C CA . GLU A 1 137 ? 5.504 4.610 -20.398 1.00 94.25 137 GLU A CA 1
ATOM 985 C C . GLU A 1 137 ? 4.163 3.875 -20.285 1.00 94.25 137 GLU A C 1
ATOM 987 O O . GLU A 1 137 ? 3.955 2.858 -20.950 1.00 94.25 137 GLU A O 1
ATOM 992 N N . LEU A 1 138 ? 3.270 4.342 -19.405 1.00 93.12 138 LEU A N 1
ATOM 993 C CA . LEU A 1 138 ? 1.999 3.672 -19.132 1.00 93.12 138 LEU A CA 1
ATOM 994 C C . LEU A 1 138 ? 0.855 4.364 -19.882 1.00 93.12 138 LEU A C 1
ATOM 996 O O . LEU A 1 138 ? 0.321 5.380 -19.437 1.00 93.12 138 LEU A O 1
ATOM 1000 N N . GLY A 1 139 ? 0.459 3.787 -21.014 1.00 91.38 139 GLY A N 1
ATOM 1001 C CA . GLY A 1 139 ? -0.679 4.236 -21.808 1.00 91.38 139 GLY A CA 1
ATOM 1002 C C . GLY A 1 139 ? -2.007 3.577 -21.408 1.00 91.38 139 GLY A C 1
ATOM 1003 O O . GLY A 1 139 ? -2.036 2.598 -20.658 1.00 91.38 139 GLY A O 1
ATOM 1004 N N . PRO A 1 140 ? -3.139 4.087 -21.930 1.00 90.44 140 PRO A N 1
ATOM 1005 C CA . PRO A 1 140 ? -4.463 3.529 -21.659 1.00 90.44 140 PRO A CA 1
ATOM 1006 C C . PRO A 1 140 ? -4.637 2.107 -22.208 1.00 90.44 140 PRO A C 1
ATOM 1008 O O . PRO A 1 140 ? -5.307 1.306 -21.562 1.00 90.44 140 PRO A O 1
ATOM 1011 N N . ASP A 1 141 ? -4.002 1.782 -23.337 1.00 92.75 141 ASP A N 1
ATOM 1012 C CA . ASP A 1 141 ? -4.137 0.477 -24.000 1.00 92.75 141 ASP A CA 1
ATOM 1013 C C . ASP A 1 141 ? -2.907 -0.418 -23.820 1.00 92.75 141 ASP A C 1
ATOM 1015 O O . ASP A 1 141 ? -3.037 -1.640 -23.741 1.00 92.75 141 ASP A O 1
ATOM 1019 N N . TYR A 1 142 ? -1.716 0.180 -23.731 1.00 94.75 142 TYR A N 1
ATOM 1020 C CA . TYR A 1 142 ? -0.444 -0.534 -23.647 1.00 94.75 142 TYR A CA 1
ATOM 1021 C C . TYR A 1 142 ? 0.562 0.199 -22.759 1.00 94.75 142 TYR A C 1
ATOM 1023 O O . TYR A 1 142 ? 0.545 1.424 -22.674 1.00 94.75 142 TYR A O 1
ATOM 1031 N N . ALA A 1 143 ? 1.476 -0.562 -22.161 1.00 94.94 143 ALA A N 1
ATOM 1032 C CA . ALA A 1 143 ? 2.746 -0.069 -21.654 1.00 94.94 143 ALA A CA 1
ATOM 1033 C C . ALA A 1 143 ? 3.871 -0.369 -22.658 1.00 94.94 143 ALA A C 1
ATOM 1035 O O . ALA A 1 143 ? 3.924 -1.464 -23.233 1.00 94.94 143 ALA A O 1
ATOM 1036 N N . THR A 1 144 ? 4.770 0.593 -22.848 1.00 96.19 144 THR A N 1
ATOM 1037 C CA . THR A 1 144 ? 5.905 0.528 -23.785 1.00 96.19 144 THR A CA 1
ATOM 1038 C C . THR A 1 144 ? 7.195 0.979 -23.111 1.00 96.19 144 THR A C 1
ATOM 1040 O O . THR A 1 144 ? 7.157 1.694 -22.113 1.00 96.19 144 THR A O 1
ATOM 1043 N N . SER A 1 145 ? 8.346 0.560 -23.636 1.00 96.69 145 SER A N 1
ATOM 1044 C CA . SER A 1 145 ? 9.655 0.937 -23.100 1.00 96.69 145 SER A CA 1
ATOM 1045 C C . SER A 1 145 ? 10.685 1.092 -24.215 1.00 96.69 145 SER A C 1
ATOM 1047 O O . SER A 1 145 ? 10.743 0.264 -25.124 1.00 96.69 145 SER A O 1
ATOM 1049 N N . GLU A 1 146 ? 11.530 2.121 -24.125 1.00 95.25 146 GLU A N 1
ATOM 1050 C CA . GLU A 1 146 ? 12.700 2.272 -25.000 1.00 95.25 146 GLU A CA 1
ATOM 1051 C C . GLU A 1 146 ? 13.773 1.209 -24.715 1.00 95.25 146 GLU A C 1
ATOM 1053 O O . GLU A 1 146 ? 14.510 0.825 -25.622 1.00 95.25 146 GLU A O 1
ATOM 1058 N N . ASP A 1 147 ? 13.817 0.680 -23.484 1.00 93.25 147 ASP A N 1
ATOM 1059 C CA . ASP A 1 147 ? 14.755 -0.373 -23.077 1.00 93.25 147 ASP A CA 1
ATOM 1060 C C . ASP A 1 147 ? 14.434 -1.721 -23.756 1.00 93.25 147 ASP A C 1
ATOM 1062 O O . ASP A 1 147 ? 15.307 -2.579 -23.899 1.00 93.25 147 ASP A O 1
ATOM 1066 N N . ILE A 1 148 ? 13.176 -1.917 -24.180 1.00 94.81 148 ILE A N 1
ATOM 1067 C CA . ILE A 1 148 ? 12.697 -3.110 -24.894 1.00 94.81 148 ILE A CA 1
ATOM 1068 C C . ILE A 1 148 ? 11.869 -2.672 -26.116 1.00 94.81 148 ILE A C 1
ATOM 1070 O O . ILE A 1 148 ? 10.633 -2.746 -26.105 1.00 94.81 148 ILE A O 1
ATOM 1074 N N . PRO A 1 149 ? 12.527 -2.224 -27.200 1.00 93.94 149 PRO A N 1
ATOM 1075 C CA . PRO A 1 149 ? 11.828 -1.693 -28.359 1.00 93.94 149 PRO A CA 1
ATOM 1076 C C . PRO A 1 149 ? 10.962 -2.765 -29.034 1.00 93.94 149 PRO A C 1
ATOM 1078 O O . PRO A 1 149 ? 11.326 -3.940 -29.109 1.00 93.94 149 PRO A O 1
ATOM 1081 N N . ASN A 1 150 ? 9.833 -2.329 -29.599 1.00 94.88 150 ASN A N 1
ATOM 1082 C CA . ASN A 1 150 ? 8.837 -3.149 -30.307 1.00 94.88 150 ASN A CA 1
ATOM 1083 C C . ASN A 1 150 ? 7.982 -4.085 -29.430 1.00 94.88 150 ASN A C 1
ATOM 1085 O O . ASN A 1 150 ? 7.147 -4.816 -29.967 1.00 94.88 150 ASN A O 1
ATOM 1089 N N . VAL A 1 151 ? 8.120 -4.045 -28.101 1.00 96.75 151 VAL A N 1
ATOM 1090 C CA . VAL A 1 151 ? 7.238 -4.773 -27.177 1.00 96.75 151 VAL A CA 1
ATOM 1091 C C . VAL A 1 151 ? 6.148 -3.846 -26.646 1.00 96.75 151 VAL A C 1
ATOM 1093 O O . VAL A 1 151 ? 6.427 -2.771 -26.123 1.00 96.75 151 VAL A O 1
ATOM 1096 N N . HIS A 1 152 ? 4.898 -4.297 -26.759 1.00 95.88 152 HIS A N 1
ATOM 1097 C CA . HIS A 1 152 ? 3.725 -3.614 -26.220 1.00 95.88 152 HIS A CA 1
ATOM 1098 C C . HIS A 1 152 ? 3.031 -4.547 -25.232 1.00 95.88 152 HIS A C 1
ATOM 1100 O O . HIS A 1 152 ? 2.563 -5.622 -25.613 1.00 95.88 152 HIS A O 1
ATOM 1106 N N . ILE A 1 153 ? 2.962 -4.149 -23.964 1.00 95.06 153 ILE A N 1
ATOM 1107 C CA . ILE A 1 153 ? 2.294 -4.929 -22.920 1.00 95.06 153 ILE A CA 1
ATOM 1108 C C . ILE A 1 153 ? 0.869 -4.399 -22.766 1.00 95.06 153 ILE A C 1
ATOM 1110 O O . ILE A 1 153 ? 0.721 -3.239 -22.394 1.00 95.06 153 ILE A O 1
ATOM 1114 N N . PRO A 1 154 ? -0.187 -5.189 -23.035 1.00 94.50 154 PRO A N 1
ATOM 1115 C CA . PRO A 1 154 ? -1.560 -4.713 -22.895 1.00 94.50 154 PRO A CA 1
ATOM 1116 C C . PRO A 1 154 ? -1.840 -4.194 -21.485 1.00 94.50 154 PRO A C 1
ATOM 1118 O O . PRO A 1 154 ? -1.534 -4.874 -20.500 1.00 94.50 154 PRO A O 1
ATOM 1121 N N . ASN A 1 155 ? -2.463 -3.022 -21.387 1.00 90.94 155 ASN A N 1
ATOM 1122 C CA . ASN A 1 155 ? -2.849 -2.446 -20.112 1.00 90.94 155 ASN A CA 1
ATOM 1123 C C . ASN A 1 155 ? -3.928 -3.315 -19.460 1.00 90.94 155 ASN A C 1
ATOM 1125 O O . ASN A 1 155 ? -5.041 -3.486 -19.962 1.00 90.94 155 ASN A O 1
ATOM 1129 N N . ARG A 1 156 ? -3.561 -3.884 -18.316 1.00 90.62 156 ARG A N 1
ATOM 1130 C CA . ARG A 1 156 ? -4.405 -4.718 -17.461 1.00 90.62 156 ARG A CA 1
ATOM 1131 C C . ARG A 1 156 ? -4.224 -4.274 -16.017 1.00 90.62 156 ARG A C 1
ATOM 1133 O O . ARG A 1 156 ? -3.963 -5.095 -15.148 1.00 90.62 156 ARG A O 1
ATOM 1140 N N . GLY A 1 157 ? -4.264 -2.958 -15.802 1.00 89.62 157 GLY A N 1
ATOM 1141 C CA . GLY A 1 157 ? -4.019 -2.335 -14.508 1.00 89.62 157 GLY A CA 1
ATOM 1142 C C . GLY A 1 157 ? -4.905 -2.916 -13.409 1.00 89.62 157 GLY A C 1
ATOM 1143 O O . GLY A 1 157 ? -6.126 -2.978 -13.540 1.00 89.62 157 GLY A O 1
ATOM 1144 N N . PHE A 1 158 ? -4.270 -3.313 -12.312 1.00 91.94 158 PHE A N 1
ATOM 1145 C CA . PHE A 1 158 ? -4.908 -3.814 -11.104 1.00 91.94 158 PHE A CA 1
ATOM 1146 C C . PHE A 1 158 ? -4.131 -3.289 -9.887 1.00 91.94 158 PHE A C 1
ATOM 1148 O O . PHE A 1 158 ? -2.938 -2.996 -10.000 1.00 91.94 158 PHE A O 1
ATOM 1155 N N . PRO A 1 159 ? -4.777 -3.135 -8.727 1.00 92.50 159 PRO A N 1
ATOM 1156 C CA . PRO A 1 159 ? -4.083 -2.772 -7.501 1.00 92.50 159 PRO A CA 1
ATOM 1157 C C . PRO A 1 159 ? -3.403 -4.004 -6.890 1.00 92.50 159 PRO A C 1
ATOM 1159 O O . PRO A 1 159 ? -4.074 -4.981 -6.563 1.00 92.50 159 PRO A O 1
ATOM 1162 N N . GLY A 1 160 ? -2.081 -3.944 -6.705 1.00 92.94 160 GLY A N 1
ATOM 1163 C CA . GLY A 1 160 ? -1.334 -4.993 -5.993 1.00 92.94 160 GLY A CA 1
ATOM 1164 C C . GLY A 1 160 ? -1.690 -5.066 -4.504 1.00 92.94 160 GLY A C 1
ATOM 1165 O O . GLY A 1 160 ? -1.816 -6.155 -3.939 1.00 92.94 160 GLY A O 1
ATOM 1166 N N . VAL A 1 161 ? -1.965 -3.900 -3.898 1.00 94.81 161 VAL A N 1
ATOM 1167 C CA . VAL A 1 161 ? -2.372 -3.761 -2.494 1.00 94.81 161 VAL A CA 1
ATOM 1168 C C . VAL A 1 161 ? -3.789 -3.194 -2.385 1.00 94.81 161 VAL A C 1
ATOM 1170 O O . VAL A 1 161 ? -4.036 -2.046 -2.755 1.00 94.81 161 VAL A O 1
ATOM 1173 N N . ILE A 1 162 ? -4.704 -3.970 -1.804 1.00 95.75 162 ILE A N 1
ATOM 1174 C CA . ILE A 1 162 ? -5.985 -3.498 -1.252 1.00 95.75 162 ILE A CA 1
ATOM 1175 C C . ILE A 1 162 ? -6.125 -4.118 0.132 1.00 95.75 162 ILE A C 1
ATOM 1177 O O . ILE A 1 162 ? -5.947 -5.323 0.285 1.00 95.75 162 ILE A O 1
ATOM 1181 N N . THR A 1 163 ? -6.461 -3.317 1.140 1.00 96.75 163 THR A N 1
ATOM 1182 C CA . THR A 1 163 ? -6.539 -3.801 2.522 1.00 96.75 163 THR A CA 1
ATOM 1183 C C . THR A 1 163 ? -7.613 -3.089 3.325 1.00 96.75 163 THR A C 1
ATOM 1185 O O . THR A 1 163 ? -8.036 -1.984 2.988 1.00 96.75 163 THR A O 1
ATOM 1188 N N . VAL A 1 164 ? -7.976 -3.708 4.444 1.00 97.19 164 VAL A N 1
ATOM 1189 C CA . VAL A 1 164 ? -8.594 -3.047 5.598 1.00 97.19 164 VAL A CA 1
ATOM 1190 C C . VAL A 1 164 ? -7.581 -2.952 6.743 1.00 97.19 164 VAL A C 1
ATOM 1192 O O . VAL A 1 164 ? -6.575 -3.674 6.752 1.00 97.19 164 VAL A O 1
ATOM 1195 N N . LEU A 1 165 ? -7.818 -2.063 7.711 1.00 97.31 165 LEU A N 1
ATOM 1196 C CA . LEU A 1 165 ? -7.002 -2.023 8.925 1.00 97.31 165 LEU A CA 1
ATOM 1197 C C . LEU A 1 165 ? -7.256 -3.299 9.752 1.00 97.31 165 LEU A C 1
ATOM 1199 O O . LEU A 1 165 ? -8.416 -3.625 10.007 1.00 97.31 165 LEU A O 1
ATOM 1203 N N . PRO A 1 166 ? -6.209 -4.040 10.158 1.00 97.12 166 PRO A N 1
ATOM 1204 C CA . PRO A 1 166 ? -6.373 -5.213 11.008 1.00 97.12 166 PRO A CA 1
ATOM 1205 C C . PRO A 1 166 ? -6.714 -4.814 12.450 1.00 97.12 166 PRO A C 1
ATOM 1207 O O . PRO A 1 166 ? -6.303 -3.755 12.923 1.00 97.12 166 PRO A O 1
ATOM 1210 N N . GLY A 1 167 ? -7.431 -5.682 13.161 1.00 96.44 167 GLY A N 1
ATOM 1211 C CA . GLY A 1 167 ? -7.680 -5.526 14.596 1.00 96.44 167 GLY A CA 1
ATOM 1212 C C . GLY A 1 167 ? -6.470 -5.910 15.469 1.00 96.44 167 GLY A C 1
ATOM 1213 O O . GLY A 1 167 ? -5.538 -6.552 14.977 1.00 96.44 167 GLY A O 1
ATOM 1214 N N . PRO A 1 168 ? -6.491 -5.586 16.777 1.00 96.38 168 PRO A N 1
ATOM 1215 C CA . PRO A 1 168 ? -5.394 -5.902 17.702 1.00 96.38 168 PRO A CA 1
ATOM 1216 C C . PRO A 1 168 ? -5.043 -7.398 17.767 1.00 96.38 168 PRO A C 1
ATOM 1218 O O . PRO A 1 168 ? -3.875 -7.763 17.658 1.00 96.38 168 PRO A O 1
ATOM 1221 N N . ASP A 1 169 ? -6.046 -8.281 17.844 1.00 96.81 169 ASP A N 1
ATOM 1222 C CA . ASP A 1 169 ? -5.826 -9.738 17.906 1.00 96.81 169 ASP A CA 1
ATOM 1223 C C . ASP A 1 169 ? -5.187 -10.287 16.620 1.00 96.81 169 ASP A C 1
ATOM 1225 O O . ASP A 1 169 ? -4.354 -11.200 16.647 1.00 96.81 169 ASP A O 1
ATOM 1229 N N . GLN A 1 170 ? -5.555 -9.702 15.475 1.00 97.31 170 GLN A N 1
ATOM 1230 C CA . GLN A 1 170 ? -4.952 -10.028 14.187 1.00 97.31 170 GLN A CA 1
ATOM 1231 C C . GLN A 1 170 ? -3.487 -9.591 14.161 1.00 97.31 170 GLN A C 1
ATOM 1233 O O . GLN A 1 170 ? -2.631 -10.401 13.819 1.00 97.31 170 GLN A O 1
ATOM 1238 N N . ILE A 1 171 ? -3.181 -8.362 14.592 1.00 98.00 171 ILE A N 1
ATOM 1239 C CA . ILE A 1 171 ? -1.800 -7.867 14.704 1.00 98.00 171 ILE A CA 1
ATOM 1240 C C . ILE A 1 171 ? -0.960 -8.785 15.594 1.00 98.00 171 ILE A C 1
ATOM 1242 O O . ILE A 1 171 ? 0.100 -9.234 15.161 1.00 98.00 171 ILE A O 1
ATOM 1246 N N . ALA A 1 172 ? -1.447 -9.139 16.786 1.00 98.00 172 ALA A N 1
ATOM 1247 C CA . ALA A 1 172 ? -0.738 -10.040 17.693 1.00 98.00 172 ALA A CA 1
ATOM 1248 C C . ALA A 1 172 ? -0.433 -11.399 17.035 1.00 98.00 172 ALA A C 1
ATOM 1250 O O . ALA A 1 172 ? 0.683 -11.912 17.136 1.00 98.00 172 ALA A O 1
ATOM 1251 N N . THR A 1 173 ? -1.400 -11.951 16.296 1.00 97.88 173 THR A N 1
ATOM 1252 C CA . THR A 1 173 ? -1.235 -13.205 15.544 1.00 97.88 173 THR A CA 1
ATOM 1253 C C . THR A 1 173 ? -0.188 -13.076 14.435 1.00 97.88 173 THR A C 1
ATOM 1255 O O . THR A 1 173 ? 0.658 -13.960 14.271 1.00 97.88 173 THR A O 1
ATOM 1258 N N . TYR A 1 174 ? -0.217 -11.974 13.681 1.00 97.38 174 TYR A N 1
ATOM 1259 C CA . TYR A 1 174 ? 0.723 -11.705 12.591 1.00 97.38 174 TYR A CA 1
ATOM 1260 C C . TYR A 1 174 ? 2.150 -11.595 13.113 1.00 97.38 174 TYR A C 1
ATOM 1262 O O . TYR A 1 174 ? 3.046 -12.274 12.611 1.00 97.38 174 TYR A O 1
ATOM 1270 N N . LEU A 1 175 ? 2.346 -10.801 14.164 1.00 97.62 175 LEU A N 1
ATOM 1271 C CA . LEU A 1 175 ? 3.649 -10.598 14.780 1.00 97.62 175 LEU A CA 1
ATOM 1272 C C . LEU A 1 175 ? 4.198 -11.910 15.333 1.00 97.62 175 LEU A C 1
ATOM 1274 O O . LEU A 1 175 ? 5.329 -12.266 15.016 1.00 97.62 175 LEU A O 1
ATOM 1278 N N . ALA A 1 176 ? 3.397 -12.681 16.073 1.00 97.25 176 ALA A N 1
ATOM 1279 C CA . ALA A 1 176 ? 3.845 -13.955 16.629 1.00 97.25 176 ALA A CA 1
ATOM 1280 C C . ALA A 1 176 ? 4.396 -14.902 15.547 1.00 97.25 176 ALA A C 1
ATOM 1282 O O . ALA A 1 176 ? 5.499 -15.436 15.696 1.00 97.25 176 ALA A O 1
ATOM 1283 N N . ARG A 1 177 ? 3.673 -15.079 14.430 1.00 96.62 177 ARG A N 1
ATOM 1284 C CA . ARG A 1 177 ? 4.132 -15.961 13.342 1.00 96.62 177 ARG A CA 1
ATOM 1285 C C . ARG A 1 177 ? 5.303 -15.380 12.551 1.00 96.62 177 ARG A C 1
ATOM 1287 O O . ARG A 1 177 ? 6.179 -16.136 12.141 1.00 96.62 177 ARG A O 1
ATOM 1294 N N . GLU A 1 178 ? 5.339 -14.068 12.329 1.00 96.56 178 GLU A N 1
ATOM 1295 C CA . GLU A 1 178 ? 6.402 -13.416 11.556 1.00 96.56 178 GLU A CA 1
ATOM 1296 C C . GLU A 1 178 ? 7.716 -13.394 12.334 1.00 96.56 178 GLU A C 1
ATOM 1298 O O . GLU A 1 178 ? 8.756 -13.742 11.776 1.00 96.56 178 GLU A O 1
ATOM 1303 N N . HIS A 1 179 ? 7.671 -13.103 13.636 1.00 96.56 179 HIS A N 1
ATOM 1304 C CA . HIS A 1 179 ? 8.827 -13.236 14.520 1.00 96.56 179 HIS A CA 1
ATOM 1305 C C . HIS A 1 179 ? 9.334 -14.679 14.567 1.00 96.56 179 HIS A C 1
ATOM 1307 O O . HIS A 1 179 ? 10.537 -14.896 14.438 1.00 96.56 179 HIS A O 1
ATOM 1313 N N . ALA A 1 180 ? 8.443 -15.669 14.694 1.00 97.06 180 ALA A N 1
ATOM 1314 C CA . ALA A 1 180 ? 8.836 -17.077 14.669 1.00 97.06 180 ALA A CA 1
ATOM 1315 C C . ALA A 1 180 ? 9.485 -17.473 13.329 1.00 97.06 180 ALA A C 1
ATOM 1317 O O . ALA A 1 180 ? 10.515 -18.147 13.317 1.00 97.06 180 ALA A O 1
ATOM 1318 N N . GLY A 1 181 ? 8.924 -17.017 12.205 1.00 95.94 181 GLY A N 1
ATOM 1319 C CA . GLY A 1 181 ? 9.470 -17.259 10.870 1.00 95.94 181 GLY A CA 1
ATOM 1320 C C . GLY A 1 181 ? 10.861 -16.653 10.684 1.00 95.94 181 GLY A C 1
ATOM 1321 O O . GLY A 1 181 ? 11.765 -17.335 10.205 1.00 95.94 181 GLY A O 1
ATOM 1322 N N . VAL A 1 182 ? 11.061 -15.405 11.117 1.00 95.00 182 VAL A N 1
ATOM 1323 C CA . VAL A 1 182 ? 12.372 -14.735 11.076 1.00 95.00 182 VAL A CA 1
ATOM 1324 C C . VAL A 1 182 ? 13.377 -15.420 12.001 1.00 95.00 182 VAL A C 1
ATOM 1326 O O . VAL A 1 182 ? 14.508 -15.671 11.590 1.00 95.00 182 VAL A O 1
ATOM 1329 N N . ALA A 1 183 ? 12.973 -15.795 13.217 1.00 96.62 183 ALA A N 1
ATOM 1330 C CA . ALA A 1 183 ? 13.828 -16.523 14.157 1.00 96.62 183 ALA A CA 1
ATOM 1331 C C . ALA A 1 183 ? 14.269 -17.895 13.614 1.00 96.62 183 ALA A C 1
ATOM 1333 O O . ALA A 1 183 ? 15.366 -18.356 13.922 1.00 96.62 183 ALA A O 1
ATOM 1334 N N . ALA A 1 184 ? 13.451 -18.523 12.766 1.00 97.19 184 ALA A N 1
ATOM 1335 C CA . ALA A 1 184 ? 13.783 -19.759 12.059 1.00 97.19 184 ALA A CA 1
ATOM 1336 C C . ALA A 1 184 ? 14.663 -19.551 10.804 1.00 97.19 184 ALA A C 1
ATOM 1338 O O . ALA A 1 184 ? 14.914 -20.504 10.068 1.00 97.19 184 ALA A O 1
ATOM 1339 N N . GLY A 1 185 ? 15.130 -18.326 10.536 1.00 93.94 185 GLY A N 1
ATOM 1340 C CA . GLY A 1 185 ? 15.949 -17.983 9.366 1.00 93.94 185 GLY A CA 1
ATOM 1341 C C . GLY A 1 185 ? 15.146 -17.644 8.107 1.00 93.94 185 GLY A C 1
ATOM 1342 O O . GLY A 1 185 ? 15.721 -17.486 7.029 1.00 93.94 185 GLY A O 1
ATOM 1343 N N . GLY A 1 186 ? 13.821 -17.531 8.221 1.00 89.00 186 GLY A N 1
ATOM 1344 C CA . GLY A 1 186 ? 12.957 -17.056 7.149 1.00 89.00 186 GLY A CA 1
ATOM 1345 C C .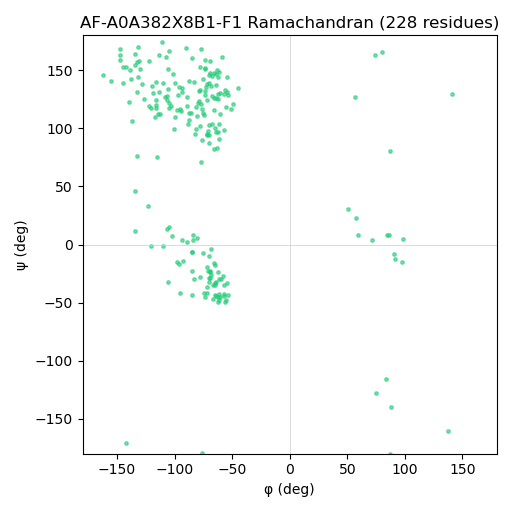 GLY A 1 186 ? 13.157 -15.569 6.859 1.00 89.00 186 GLY A C 1
ATOM 1346 O O . GLY A 1 186 ? 13.605 -14.788 7.700 1.00 89.00 186 GLY A O 1
ATOM 1347 N N . ARG A 1 187 ? 12.781 -15.152 5.648 1.00 82.00 187 ARG A N 1
ATOM 1348 C CA . ARG A 1 187 ? 12.669 -13.727 5.318 1.00 82.00 187 ARG A CA 1
ATOM 1349 C C . ARG A 1 187 ? 11.365 -13.194 5.909 1.00 82.00 187 ARG A C 1
ATOM 1351 O O . ARG A 1 187 ? 10.319 -13.809 5.725 1.00 82.00 187 ARG A O 1
ATOM 1358 N N . GLY A 1 188 ? 11.417 -12.046 6.574 1.00 81.19 188 GLY A N 1
ATOM 1359 C CA . GLY A 1 188 ? 10.237 -11.381 7.121 1.00 81.19 188 GLY A CA 1
ATOM 1360 C C . GLY A 1 188 ? 10.393 -9.869 7.103 1.00 81.19 188 GLY A C 1
ATOM 1361 O O . GLY A 1 188 ? 11.504 -9.346 7.017 1.00 81.19 188 GLY A O 1
ATOM 1362 N N . GLN A 1 189 ? 9.264 -9.172 7.156 1.00 85.62 189 GLN A N 1
ATOM 1363 C CA . GLN A 1 189 ? 9.201 -7.718 7.241 1.00 85.62 189 GLN A CA 1
ATOM 1364 C C . GLN A 1 189 ? 8.568 -7.343 8.576 1.00 85.62 189 GLN A C 1
ATOM 1366 O O . GLN A 1 189 ? 7.394 -6.979 8.636 1.00 85.62 189 GLN A O 1
ATOM 1371 N N . LEU A 1 190 ? 9.366 -7.480 9.636 1.00 93.12 190 LEU A N 1
ATOM 1372 C CA . LEU A 1 190 ? 8.982 -7.054 10.978 1.00 93.12 190 LEU A CA 1
ATOM 1373 C C . LEU A 1 190 ? 8.664 -5.546 10.992 1.00 93.12 190 LEU A C 1
ATOM 1375 O O . LEU A 1 190 ? 9.058 -4.825 10.061 1.00 93.12 190 LEU A O 1
ATOM 1379 N N . PRO A 1 191 ? 7.934 -5.066 12.014 1.00 95.12 191 PRO A N 1
ATOM 1380 C CA . PRO A 1 191 ? 7.746 -3.641 12.241 1.00 95.12 191 PRO A CA 1
ATOM 1381 C C . PRO A 1 191 ? 9.061 -2.868 12.108 1.00 95.12 191 PRO A C 1
ATOM 1383 O O . PRO A 1 191 ? 10.112 -3.294 12.576 1.00 95.12 191 PRO A O 1
ATOM 1386 N N . GLU A 1 192 ? 8.991 -1.745 11.400 1.00 93.31 192 GLU A N 1
ATOM 1387 C CA . GLU A 1 192 ? 10.127 -0.861 11.151 1.00 93.31 192 GLU A CA 1
ATOM 1388 C C . GLU A 1 192 ? 9.626 0.575 11.329 1.00 93.31 192 GLU A C 1
ATOM 1390 O O . GLU A 1 192 ? 8.852 1.042 10.480 1.00 93.31 192 GLU A O 1
ATOM 1395 N N . PRO A 1 193 ? 9.985 1.261 12.425 1.00 94.56 193 PRO A N 1
ATOM 1396 C CA . PRO A 1 193 ? 9.537 2.626 12.678 1.00 94.56 193 PRO A CA 1
ATOM 1397 C C . PRO A 1 193 ? 10.180 3.670 11.760 1.00 94.56 193 PRO A C 1
ATOM 1399 O O . PRO A 1 193 ? 9.623 4.755 11.578 1.00 94.56 193 PRO A O 1
ATOM 1402 N N . ILE A 1 194 ? 11.353 3.394 11.185 1.00 92.38 194 ILE A N 1
ATOM 1403 C CA . ILE A 1 194 ? 12.038 4.353 10.320 1.00 92.38 194 ILE A CA 1
ATOM 1404 C C . ILE A 1 194 ? 11.195 4.580 9.059 1.00 92.38 194 ILE A C 1
ATOM 1406 O O . ILE A 1 194 ? 10.809 3.643 8.356 1.00 92.38 194 ILE A O 1
ATOM 1410 N N . ASN A 1 195 ? 10.903 5.855 8.784 1.00 90.69 195 ASN A N 1
ATOM 1411 C CA . ASN A 1 195 ? 10.041 6.320 7.691 1.00 90.69 195 ASN A CA 1
ATOM 1412 C C . ASN A 1 195 ? 8.608 5.758 7.719 1.00 90.69 195 ASN A C 1
ATOM 1414 O O . ASN A 1 195 ? 7.940 5.705 6.682 1.00 90.69 195 ASN A O 1
ATOM 1418 N N . ALA A 1 196 ? 8.133 5.318 8.885 1.00 94.44 196 ALA A N 1
ATOM 1419 C CA . ALA A 1 196 ? 6.745 4.937 9.061 1.00 94.44 196 ALA A CA 1
ATOM 1420 C C . ALA A 1 196 ? 5.827 6.166 8.972 1.00 94.44 196 ALA A C 1
ATOM 1422 O O . ALA A 1 196 ? 6.104 7.214 9.554 1.00 94.44 196 ALA A O 1
ATOM 1423 N N . VAL A 1 197 ? 4.719 6.011 8.254 1.00 94.50 197 VAL A N 1
ATOM 1424 C CA . VAL A 1 197 ? 3.667 7.013 8.084 1.00 94.50 197 VAL A CA 1
ATOM 1425 C C . VAL A 1 197 ? 2.332 6.364 8.473 1.00 94.50 197 VAL A C 1
ATOM 1427 O O . VAL A 1 197 ? 2.004 5.313 7.904 1.00 94.50 197 VAL A O 1
ATOM 1430 N N . PRO A 1 198 ? 1.564 6.952 9.414 1.00 96.06 198 PRO A N 1
ATOM 1431 C CA . PRO A 1 198 ? 1.814 8.229 10.107 1.00 96.06 198 PRO A CA 1
ATOM 1432 C C . PRO A 1 198 ? 2.957 8.169 11.136 1.00 96.06 198 PRO A C 1
ATOM 1434 O O . PRO A 1 198 ? 3.084 7.194 11.880 1.00 96.06 198 PRO A O 1
ATOM 1437 N N . VAL A 1 199 ? 3.801 9.206 11.177 1.00 95.19 199 VAL A N 1
ATOM 1438 C CA . VAL A 1 199 ? 5.026 9.233 12.004 1.00 95.19 199 VAL A CA 1
ATOM 1439 C C . VAL A 1 199 ? 4.735 9.330 13.504 1.00 95.19 199 VAL A C 1
ATOM 1441 O O . VAL A 1 199 ? 5.454 8.762 14.320 1.00 95.19 199 VAL A O 1
ATOM 1444 N N . ASP A 1 200 ? 3.658 10.006 13.875 1.00 95.94 200 ASP A N 1
ATOM 1445 C CA . ASP A 1 200 ? 3.179 10.152 15.249 1.00 95.94 200 ASP A CA 1
ATOM 1446 C C . ASP A 1 200 ? 2.621 8.841 15.823 1.00 95.94 200 ASP A C 1
ATOM 1448 O O . ASP A 1 200 ? 2.712 8.602 17.026 1.00 95.94 200 ASP A O 1
ATOM 1452 N N . ILE A 1 201 ? 2.092 7.968 14.963 1.00 97.19 201 ILE A N 1
ATOM 1453 C CA . ILE A 1 201 ? 1.495 6.686 15.358 1.00 97.19 201 ILE A CA 1
ATOM 1454 C C . ILE A 1 201 ? 2.494 5.540 15.247 1.00 97.19 201 ILE A C 1
ATOM 1456 O O . ILE A 1 201 ? 2.542 4.692 16.131 1.00 97.19 201 ILE A O 1
ATOM 1460 N N . CYS A 1 202 ? 3.292 5.496 14.184 1.00 97.44 202 CYS A N 1
ATOM 1461 C CA . CYS A 1 202 ? 4.147 4.349 13.875 1.00 97.44 202 CYS A CA 1
ATOM 1462 C C . CYS A 1 202 ? 5.642 4.678 13.808 1.00 97.44 202 CYS A C 1
ATOM 1464 O O . CYS A 1 202 ? 6.443 3.782 13.552 1.00 97.44 202 CYS A O 1
ATOM 1466 N N . GLY A 1 203 ? 6.030 5.939 14.007 1.00 96.50 203 GLY A N 1
ATOM 1467 C CA . GLY A 1 203 ? 7.422 6.373 13.931 1.00 96.50 203 GLY A CA 1
ATOM 1468 C C . GLY A 1 203 ? 8.273 5.988 15.150 1.00 96.50 203 GLY A C 1
ATOM 1469 O O . GLY A 1 203 ? 7.779 5.376 16.100 1.00 96.50 203 GLY A O 1
ATOM 1470 N N . PRO A 1 204 ? 9.566 6.365 15.154 1.00 96.31 204 PRO A N 1
ATOM 1471 C CA . PRO A 1 204 ? 10.545 5.925 16.160 1.00 96.31 204 PRO A CA 1
ATOM 1472 C C . PRO A 1 204 ? 10.166 6.243 17.609 1.00 96.31 204 PRO A C 1
ATOM 1474 O O . PRO A 1 204 ? 10.398 5.427 18.503 1.00 96.31 204 PRO A O 1
ATOM 1477 N N . GLU A 1 205 ? 9.515 7.384 17.827 1.00 97.38 205 GLU A N 1
ATOM 1478 C CA . GLU A 1 205 ? 9.108 7.848 19.158 1.00 97.38 205 GLU A CA 1
ATOM 147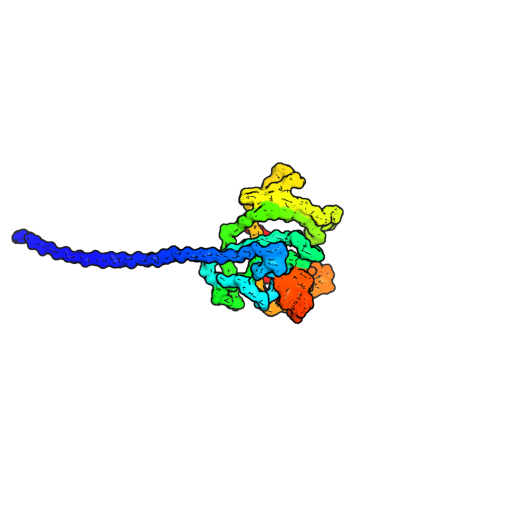9 C C . GLU A 1 205 ? 7.767 7.262 19.624 1.00 97.38 205 GLU A C 1
ATOM 1481 O O . GLU A 1 205 ? 7.379 7.444 20.777 1.00 97.38 205 GLU A O 1
ATOM 1486 N N . SER A 1 206 ? 7.052 6.531 18.763 1.00 97.50 206 SER A N 1
ATOM 1487 C CA . SER A 1 206 ? 5.774 5.937 19.142 1.00 97.50 206 SER A CA 1
ATOM 1488 C C . SER A 1 206 ? 5.963 4.792 20.150 1.00 97.50 206 SER A C 1
ATOM 1490 O O . SER A 1 206 ? 6.867 3.958 19.983 1.00 97.50 206 SER A O 1
ATOM 1492 N N . PRO A 1 207 ? 5.103 4.691 21.183 1.00 97.44 207 PRO A N 1
ATOM 1493 C CA . PRO A 1 207 ? 5.089 3.550 22.094 1.00 97.44 207 PRO A CA 1
ATOM 1494 C C . PRO A 1 207 ? 4.531 2.272 21.448 1.00 97.44 207 PRO A C 1
ATOM 1496 O O . PRO A 1 207 ? 4.821 1.188 21.938 1.00 97.44 207 PRO A O 1
ATOM 1499 N N . ILE A 1 208 ? 3.776 2.386 20.349 1.00 97.62 208 ILE A N 1
ATOM 1500 C CA . ILE A 1 208 ? 3.129 1.261 19.645 1.00 97.62 208 ILE A CA 1
ATOM 1501 C C . ILE A 1 208 ? 3.819 0.913 18.318 1.00 97.62 208 ILE A C 1
ATOM 1503 O O . ILE A 1 208 ? 3.274 0.180 17.499 1.00 97.62 208 ILE A O 1
ATOM 1507 N N . LYS A 1 209 ? 5.028 1.433 18.069 1.00 97.00 209 LYS A N 1
ATOM 1508 C CA . LYS A 1 209 ? 5.768 1.196 16.815 1.00 97.00 209 LYS A CA 1
ATOM 1509 C C . LYS A 1 209 ? 5.962 -0.285 16.472 1.00 97.00 209 LYS A C 1
ATOM 1511 O O . LYS A 1 209 ? 5.924 -0.642 15.300 1.00 97.00 209 LYS A O 1
ATOM 1516 N N . GLU A 1 210 ? 6.108 -1.136 17.487 1.00 97.25 210 GLU A N 1
ATOM 1517 C CA . GLU A 1 210 ? 6.270 -2.587 17.331 1.00 97.25 210 GLU A CA 1
ATOM 1518 C C . GLU A 1 210 ? 4.950 -3.300 16.983 1.00 97.25 210 GLU A C 1
ATOM 1520 O O . GLU A 1 210 ? 4.945 -4.484 16.665 1.00 97.25 210 GLU A O 1
ATOM 1525 N N . GLU A 1 211 ? 3.817 -2.596 17.011 1.00 97.94 211 GLU A N 1
ATOM 1526 C CA . GLU A 1 211 ? 2.509 -3.111 16.586 1.00 97.94 211 GLU A CA 1
ATOM 1527 C C . GLU A 1 211 ? 2.167 -2.690 15.146 1.00 97.94 211 GLU A C 1
ATOM 1529 O O . GLU A 1 211 ? 1.284 -3.264 14.505 1.00 97.94 211 GLU A O 1
ATOM 1534 N N . CYS A 1 212 ? 2.884 -1.707 14.594 1.00 97.56 212 CYS A N 1
ATOM 1535 C CA . CYS A 1 212 ? 2.657 -1.177 13.254 1.00 97.56 212 CYS A CA 1
ATOM 1536 C C . CYS A 1 212 ? 3.197 -2.116 12.166 1.00 97.56 212 CYS A C 1
ATOM 1538 O O . CYS A 1 212 ? 4.340 -2.001 11.710 1.00 97.56 212 CYS A O 1
ATOM 1540 N N . VAL A 1 213 ? 2.351 -3.038 11.703 1.00 96.81 213 VAL A N 1
ATOM 1541 C CA . VAL A 1 213 ? 2.753 -4.056 10.726 1.00 96.81 213 VAL A CA 1
ATOM 1542 C C . VAL A 1 213 ? 3.018 -3.464 9.338 1.00 96.81 213 VAL A C 1
ATOM 1544 O O . VAL A 1 213 ? 2.370 -2.516 8.881 1.00 96.81 213 VAL A O 1
ATOM 1547 N N . ARG A 1 214 ? 3.986 -4.058 8.634 1.00 95.25 214 ARG A N 1
ATOM 1548 C CA . ARG A 1 214 ? 4.358 -3.694 7.260 1.00 95.25 214 ARG A CA 1
ATOM 1549 C C . ARG A 1 214 ? 3.260 -4.072 6.262 1.00 95.25 214 ARG A C 1
ATOM 1551 O O . ARG A 1 214 ? 2.597 -5.097 6.422 1.00 95.25 214 ARG A O 1
ATOM 1558 N N . THR A 1 215 ? 3.122 -3.280 5.198 1.00 94.75 215 THR A N 1
ATOM 1559 C CA . THR A 1 215 ? 2.151 -3.477 4.101 1.00 94.75 215 THR A CA 1
ATOM 1560 C C . THR A 1 215 ? 2.634 -4.445 3.015 1.00 94.75 215 THR A C 1
ATOM 1562 O O . THR A 1 215 ? 1.981 -4.574 1.986 1.00 94.75 215 THR A O 1
ATOM 1565 N N . GLY A 1 216 ? 3.803 -5.071 3.181 1.00 90.19 216 GLY A N 1
ATOM 1566 C CA . GLY A 1 216 ? 4.430 -5.888 2.141 1.00 90.19 216 GLY A CA 1
ATOM 1567 C C . GLY A 1 216 ? 3.972 -7.345 2.053 1.00 90.19 216 GLY A C 1
ATOM 1568 O O . GLY A 1 216 ? 3.761 -7.801 0.933 1.00 90.19 216 GLY A O 1
ATOM 1569 N N . PRO A 1 217 ? 3.808 -8.106 3.150 1.00 91.31 217 PRO A N 1
ATOM 1570 C CA . PRO A 1 217 ? 3.264 -9.455 3.046 1.00 91.31 217 PRO A CA 1
ATOM 1571 C C . PRO A 1 217 ? 1.725 -9.426 2.994 1.00 91.31 217 PRO A C 1
ATOM 15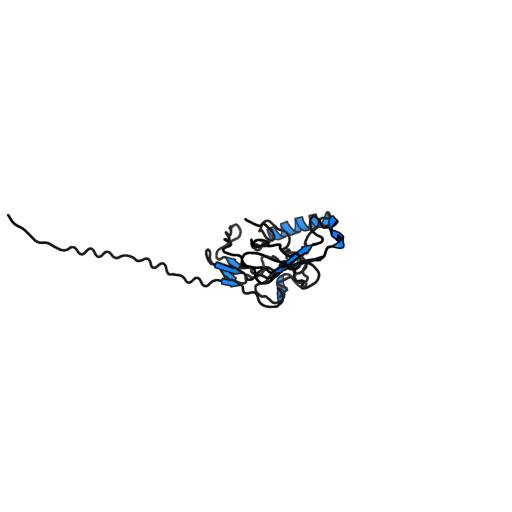73 O O . PRO A 1 217 ? 1.106 -8.671 3.754 1.00 91.31 217 PRO A O 1
ATOM 1576 N N . PRO A 1 218 ? 1.090 -10.260 2.150 1.00 94.94 218 PRO A N 1
ATOM 1577 C CA . PRO A 1 218 ? -0.344 -10.499 2.235 1.00 94.94 218 PRO A CA 1
ATOM 1578 C C . PRO A 1 218 ? -0.702 -11.212 3.541 1.00 94.94 218 PRO A C 1
ATOM 1580 O O . PRO A 1 218 ? 0.070 -12.025 4.058 1.00 94.94 218 PRO A O 1
ATOM 1583 N N . ARG A 1 219 ? -1.890 -10.917 4.069 1.00 96.56 219 ARG A N 1
ATOM 1584 C CA . ARG A 1 219 ? -2.446 -11.537 5.280 1.00 96.56 219 ARG A CA 1
ATOM 1585 C C . ARG A 1 219 ? -3.953 -11.753 5.124 1.00 96.56 219 ARG A C 1
ATOM 1587 O O . ARG A 1 219 ? -4.532 -11.560 4.062 1.00 96.56 219 ARG A O 1
ATOM 1594 N N . GLU A 1 220 ? -4.612 -12.129 6.208 1.00 96.50 220 GLU A N 1
ATOM 1595 C CA . GLU A 1 220 ? -6.036 -12.455 6.276 1.00 96.50 220 GLU A CA 1
ATOM 1596 C C . GLU A 1 220 ? -6.943 -11.264 5.923 1.00 96.50 220 GLU A C 1
ATOM 1598 O O . GLU A 1 220 ? -8.065 -11.456 5.469 1.00 96.50 220 GLU A O 1
ATOM 1603 N N . HIS A 1 221 ? -6.449 -10.033 6.078 1.00 95.44 221 HIS A N 1
ATOM 1604 C CA . HIS A 1 221 ? -7.142 -8.808 5.659 1.00 95.44 221 HIS A CA 1
ATOM 1605 C C . HIS A 1 221 ? -6.955 -8.437 4.174 1.00 95.44 221 HIS A C 1
ATOM 1607 O O . HIS A 1 221 ? -7.310 -7.328 3.772 1.00 95.44 221 HIS A O 1
ATOM 1613 N N . GLY A 1 222 ? -6.351 -9.319 3.373 1.00 96.06 222 GLY A N 1
ATOM 1614 C CA . GLY A 1 222 ? -5.847 -8.994 2.041 1.00 96.06 222 GLY A CA 1
ATOM 1615 C C . GLY A 1 222 ? -4.456 -8.370 2.131 1.00 96.06 222 GLY A C 1
ATOM 1616 O O . GLY A 1 222 ? -3.504 -9.016 2.571 1.00 96.06 222 GLY A O 1
ATOM 1617 N N . GLY A 1 223 ? -4.322 -7.111 1.727 1.00 95.44 223 GLY A N 1
ATOM 1618 C CA . GLY A 1 223 ? -3.031 -6.435 1.648 1.00 95.44 223 GLY A CA 1
ATOM 1619 C C . GLY A 1 223 ? -2.372 -6.660 0.297 1.00 95.44 223 GLY A C 1
ATOM 1620 O O . GLY A 1 223 ? -3.035 -6.597 -0.739 1.00 95.44 223 GLY A O 1
ATOM 1621 N N . ASN A 1 224 ? -1.056 -6.869 0.311 1.00 95.00 224 ASN A N 1
ATOM 1622 C CA . ASN A 1 224 ? -0.248 -7.034 -0.892 1.00 95.00 224 ASN A CA 1
ATOM 1623 C C . ASN A 1 224 ? -0.409 -8.436 -1.492 1.00 95.00 224 ASN A C 1
ATOM 1625 O O . ASN A 1 224 ? 0.463 -9.294 -1.369 1.00 95.00 224 ASN A O 1
ATOM 1629 N N . MET A 1 225 ? -1.584 -8.687 -2.058 1.00 94.88 225 MET A N 1
ATOM 1630 C CA . MET A 1 225 ? -1.929 -9.975 -2.651 1.00 94.88 225 MET A CA 1
ATOM 1631 C C . MET A 1 225 ? -1.304 -10.142 -4.037 1.00 94.88 225 MET A C 1
ATOM 1633 O O . MET A 1 225 ? -1.088 -11.275 -4.455 1.00 94.88 225 MET A O 1
ATOM 1637 N N . ASP A 1 226 ? -1.056 -9.037 -4.755 1.00 92.88 226 ASP A N 1
ATOM 1638 C CA . ASP A 1 226 ? -0.516 -9.031 -6.122 1.00 92.88 226 ASP A CA 1
ATOM 1639 C C . ASP A 1 226 ? -1.272 -9.966 -7.090 1.00 92.88 226 ASP A C 1
ATOM 1641 O O . ASP A 1 226 ? -0.720 -10.503 -8.053 1.00 92.88 226 ASP A O 1
ATOM 1645 N N . ILE A 1 227 ? -2.577 -10.158 -6.859 1.00 92.50 227 ILE A N 1
ATOM 1646 C CA . ILE A 1 227 ? -3.408 -11.009 -7.709 1.00 92.50 227 ILE A CA 1
ATOM 1647 C C . ILE A 1 227 ? -3.950 -10.177 -8.862 1.00 92.50 227 ILE A C 1
ATOM 1649 O O . ILE A 1 227 ? -4.880 -9.381 -8.713 1.00 92.50 227 ILE A O 1
ATOM 1653 N N . ARG A 1 228 ? -3.400 -10.427 -10.047 1.00 85.31 228 ARG A N 1
ATOM 1654 C CA . ARG A 1 228 ? -4.008 -9.978 -11.291 1.00 85.31 228 ARG A CA 1
ATOM 1655 C C . ARG A 1 228 ? -5.258 -10.809 -11.579 1.00 85.31 228 ARG A C 1
ATOM 1657 O O . ARG A 1 228 ? -5.177 -12.027 -11.723 1.00 85.31 228 ARG A O 1
ATOM 1664 N N . TYR A 1 229 ? -6.392 -10.140 -11.747 1.00 69.50 229 TYR A N 1
ATOM 1665 C CA . TYR A 1 229 ? -7.616 -10.750 -12.257 1.00 69.50 229 TYR A CA 1
ATOM 1666 C C . TYR A 1 229 ? -7.844 -10.275 -13.701 1.00 69.50 229 TYR A C 1
ATOM 1668 O O . TYR A 1 229 ? -7.918 -9.073 -13.946 1.00 69.50 229 TYR A O 1
ATOM 1676 N N . HIS A 1 230 ? -7.966 -11.240 -14.622 1.00 54.34 230 HIS A N 1
ATOM 1677 C CA . HIS A 1 230 ? -8.143 -11.106 -16.083 1.00 54.34 230 HIS A CA 1
ATOM 1678 C C . HIS A 1 230 ? -6.893 -10.801 -16.942 1.00 54.34 230 HIS A C 1
ATOM 1680 O O . HIS A 1 230 ? -6.098 -9.861 -16.697 1.00 54.34 230 HIS A O 1
#

Organism: NCBI:txid408172

pLDDT: mean 85.84, std 17.16, range [39.19, 98.31]

Foldseek 3Di:
DDDDDDDDDDPPPPPPPPPPPPPPQDEAELDADDDALQRGLQKFFWFAPPNDWPEEDEPPGHYHYDADAADPDDDDPPPRPDIGGGDYHYPPDDPPDDDDDDDPDDDDDAKHKDFADCPDPCCVVCVVRHGPMFMWGDDPAWIDGPVDPPDTHGDQDDDLFDFDRDDQVQLVVVQVVQVVCVVVVHDHDFQDQVNGPVNQPQHPPHPCVRSTHGQCDQDPRGGRNRDRDD

InterPro domains:
  IPR004304 Acetamidase/Formamidase [PF03069] (39-228)
  IPR004304 Acetamidase/Formamidase [PTHR31891] (40-228)

Secondary structure (DSSP, 8-state):
---------------------------EEE---SSSSTT-TTEESEE-TTSPPSEEE-TT--EEE--PPTTS-SSSTTSSPPPEE--EEETT--TT-------------SEEEEE--TTSTTTTT-GGGTT-EEEEEE-SSEEE-TTSTT-EEE-----SEEE-PPPHHHHHHHHHHHHHHHHTT--------TT-SSHHHHSTT-TTGGG-EESSS-BTTEEE------

Sequence (230 aa):
MSGQPGIFGYLLAIAVLSSAALVNAQEIVLTRSGATCADDPNCINRLHPTIPMVARAESGERVVFQTRLTGIADGPPGSTIHSLSGPVNIVDTKAGDTIAVTIVSVKPFGSGTTTITGNSVLADQFIGEIGRSINWELGPDYATSEDIPNVHIPNRGFPGVITVLPGPDQIATYLAREHAGVAAGGRGQLPEPINAVPVDICGPESPIKEECVRTGPPREHGGNMDIRYH

Radius of gyration: 25.82 Å; Cα contacts (8 Å, |Δi|>4): 352; chains: 1; bounding box: 112×36×52 Å

Nearest PDB structures (foldseek):
  2wkn-assembly2_F  TM=8.274E-01  e=2.246E-10  Delftia acidovorans

Solvent-accessible surface area (backbone atoms only — not comparable to full-atom values): 14393 Å² total; per-residue (Å²): 132,90,84,88,86,90,81,89,76,84,79,82,79,79,77,81,74,77,75,75,72,81,70,78,73,75,71,45,66,47,69,72,44,66,93,48,55,85,57,15,88,37,30,26,28,47,40,42,67,83,63,71,62,64,46,76,41,56,88,91,64,62,72,45,73,43,74,63,80,68,76,74,77,63,69,67,92,74,46,42,45,40,50,41,61,37,46,67,40,56,62,96,68,54,95,89,65,85,86,88,82,81,87,86,78,68,81,73,72,65,63,50,76,51,64,43,46,84,83,44,98,59,26,86,82,39,61,94,46,53,70,46,66,45,60,28,48,42,45,90,64,32,32,36,31,85,89,47,71,96,49,73,45,71,51,68,70,70,70,44,61,54,66,63,71,50,53,72,71,53,43,53,52,50,49,56,54,43,53,52,40,36,76,72,72,43,91,66,70,68,51,56,25,63,74,22,21,54,48,80,60,22,9,78,85,25,94,50,15,84,58,24,37,49,43,62,64,54,53,95,58,39,26,31,62,61,67,79,81,126